Protein AF-A0A9P1EPE8-F1 (afdb_monomer)

Sequence (236 aa):
MNVGTLKINGRDARILIDTGAQRSFVSEAFASGFNGPLVPMTQTILVSTPLGDDIKRDSHYPSCEVEVEGQTLTCDFVPLSMIEFDAILGMDWLEKHHARVDCYTKVLELESGEGLTLRFEEDRGKSNSCIISAVRARNMMRKGCHAYLAYVVDKNKEEVDINDVRIVCKYPNVFPKDLPRLPPDREIEFVIEVEPDTKPISIPPCRMAPAELNELKTQLQELLDNGFIRPSHSPW

Solvent-accessible surface area (backbone atoms only — not comparable to full-atom values): 14788 Å² total; per-residue (Å²): 80,49,58,38,76,39,29,47,74,88,37,86,30,42,33,31,56,33,88,86,33,71,56,23,32,27,10,51,77,58,54,70,76,53,96,69,70,77,39,79,45,99,60,70,45,76,46,74,42,98,87,74,51,72,44,79,43,47,44,27,36,68,69,39,40,36,45,52,87,91,40,78,44,73,37,57,29,30,68,40,93,58,86,90,44,35,30,35,50,5,38,58,48,36,59,75,27,61,51,45,78,38,65,86,84,24,35,38,38,30,45,44,100,84,76,47,77,41,65,48,60,52,73,74,55,94,58,87,73,74,88,66,54,73,67,55,52,50,55,42,44,75,71,70,47,90,82,81,90,85,79,89,78,73,86,81,62,67,78,77,50,71,75,71,39,71,71,44,62,74,37,54,88,79,65,51,97,61,85,88,70,77,79,76,87,63,98,69,80,86,76,84,86,69,64,87,88,68,72,83,86,87,70,81,78,81,92,66,57,75,69,56,51,50,52,53,52,51,53,51,48,54,35,44,78,71,61,75,48,72,85,78,87,58,99,113

Secondary structure (DSSP, 8-state):
--EEEEEETTEEEEEEE-TT-SS-EEEHHHHTT--SPPEEEEEEEEEE-TTS-EEEEEEEEEEEEEEETTEEEEEEEEEE--SS-SEEE-HHHHHHTT-EEETTTTEEEEE-TTS-EEEEE----S-------HHHHHHHHHTT----------TT-----GGGSHHHHH-TTTS-SS---PPPPPSS-----PPTT-----PPPPP--HHHHHHHHHHHHHHHHTTS--------

Radius of gyration: 29.95 Å; Cα contacts (8 Å, |Δi|>4): 282; chains: 1; bounding box: 63×61×76 Å

Foldseek 3Di:
DQWAWWDKLNHIWIEGEDQPDAAKAFEPVLCVPDPADWAFDPDWDWDQDPVRDTDIFGTWGFFIWIAFPNDTDGGIHTYDHDDPTRMYDYPVRCVVFVWDADPVQQWIWGQDPVRDTTIDHHCPDPPPPPDDDPVVVVVVVVVVDDDDDDDDDDPPDPPCPPCNPVVCVVCVVVDDPDDPDPDPDDPDDDDDDDDPPDDDDDDPDDDDDPVVVVVVVVVVVVCVVRVVDDDDPDPD

InterPro domains:
  IPR001969 Aspartic peptidase, active site [PS00141] (15-26)
  IPR021109 Aspartic peptidase domain superfamily [G3DSA:2.40.70.10] (3-122)
  IPR021109 Aspartic peptidase domain superfamily [SSF50630] (4-102)
  IPR032567 RTL1-related [PTHR15503] (15-236)
  IPR043502 DNA/RNA polymerase superfamily [SSF56672] (167-236)

Nearest PDB structures (foldseek):
  4rgh-assembly1_A  TM=7.577E-01  e=7.027E-09  Homo sapiens
  3s8i-assembly1_A  TM=7.661E-01  e=8.820E-09  Homo sapiens
  3s8i-assembly1_B  TM=7.363E-01  e=1.046E-08  Homo sapiens
  7d66-assembly2_J  TM=7.757E-01  e=3.968E-07  Toxoplasma gondii GT1
  5yq8-assembly2_D  TM=7.012E-01  e=3.161E-07  Leishmania major

Mean predicted aligned error: 17.93 Å

pLDDT: mean 84.83, std 10.74, range [45.81, 97.19]

Organism: Cuscuta europaea (NCBI:txid41803)

Structure (mmCIF, N/CA/C/O backbone):
data_AF-A0A9P1EPE8-F1
#
_entry.id   AF-A0A9P1EPE8-F1
#
loop_
_atom_site.group_PDB
_atom_site.id
_atom_site.type_symbol
_atom_site.label_atom_id
_atom_site.label_alt_id
_atom_site.label_comp_id
_atom_site.label_asym_id
_atom_site.label_entity_id
_atom_site.label_seq_id
_atom_site.pdbx_PDB_ins_code
_atom_site.Cartn_x
_atom_site.Cartn_y
_atom_site.Cartn_z
_atom_site.occupancy
_atom_site.B_iso_or_equiv
_atom_site.auth_seq_id
_atom_site.auth_comp_id
_atom_site.auth_asym_id
_atom_site.auth_atom_id
_atom_site.pdbx_PDB_model_num
ATOM 1 N N . MET A 1 1 ? -4.114 -10.483 6.540 1.00 56.12 1 MET A N 1
ATOM 2 C CA . MET A 1 1 ? -4.774 -9.224 6.149 1.00 56.12 1 MET A CA 1
ATOM 3 C C . MET A 1 1 ? -3.669 -8.218 6.018 1.00 56.12 1 MET A C 1
ATOM 5 O O . MET A 1 1 ? -3.055 -7.920 7.029 1.00 56.12 1 MET A O 1
ATOM 9 N N . ASN A 1 2 ? -3.378 -7.760 4.808 1.00 67.19 2 ASN A N 1
ATOM 10 C CA . ASN A 1 2 ? -2.347 -6.739 4.640 1.00 67.19 2 ASN A CA 1
ATOM 11 C C . ASN A 1 2 ? -2.936 -5.477 4.021 1.00 67.19 2 ASN A C 1
ATOM 13 O O . ASN A 1 2 ? -2.308 -4.443 4.099 1.00 67.19 2 ASN A O 1
ATOM 17 N N . VAL A 1 3 ? -4.138 -5.531 3.441 1.00 77.50 3 VAL A N 1
ATOM 18 C CA . VAL A 1 3 ? -4.735 -4.404 2.725 1.00 77.50 3 VAL A CA 1
ATOM 19 C C . VAL A 1 3 ? -6.219 -4.318 3.058 1.00 77.50 3 VAL A C 1
ATOM 21 O O . VAL A 1 3 ? -6.875 -5.351 3.192 1.00 77.50 3 VAL A O 1
ATOM 24 N N . GLY A 1 4 ? -6.747 -3.104 3.170 1.00 83.56 4 GLY A N 1
ATOM 25 C CA . GLY A 1 4 ? -8.186 -2.849 3.189 1.00 83.56 4 GLY A CA 1
ATOM 26 C C . GLY A 1 4 ? -8.493 -1.356 3.076 1.00 83.56 4 GLY A C 1
ATOM 27 O O . GLY A 1 4 ? -7.616 -0.585 2.690 1.00 83.56 4 GLY A O 1
ATOM 28 N N . THR A 1 5 ? -9.727 -0.945 3.374 1.00 89.00 5 THR A N 1
ATOM 29 C CA . THR A 1 5 ? -10.147 0.464 3.273 1.00 89.00 5 THR A CA 1
ATOM 30 C C . THR A 1 5 ? -10.636 0.959 4.626 1.00 89.00 5 THR A C 1
ATOM 32 O O . THR A 1 5 ? -11.511 0.334 5.217 1.00 89.00 5 THR A O 1
ATOM 35 N N . LEU A 1 6 ? -10.092 2.080 5.096 1.00 91.06 6 LEU A N 1
ATOM 36 C CA . LEU A 1 6 ? -10.569 2.811 6.274 1.00 91.06 6 LEU A CA 1
ATOM 37 C C . LEU A 1 6 ? -10.756 4.279 5.919 1.00 91.06 6 LEU A C 1
ATOM 39 O O . LEU A 1 6 ? -10.203 4.753 4.928 1.00 91.06 6 LEU A O 1
ATOM 43 N N . LYS A 1 7 ? -11.481 5.021 6.755 1.00 93.50 7 LYS A N 1
ATOM 44 C CA . LYS A 1 7 ? -11.509 6.477 6.630 1.00 93.50 7 LYS A CA 1
ATOM 45 C C . LYS A 1 7 ? -10.383 7.101 7.432 1.00 93.50 7 LYS A C 1
ATOM 47 O O . LYS A 1 7 ? -10.224 6.805 8.613 1.00 93.50 7 LYS A O 1
ATOM 52 N N . ILE A 1 8 ? -9.641 7.994 6.786 1.00 95.50 8 ILE A N 1
ATOM 53 C CA . ILE A 1 8 ? -8.632 8.844 7.413 1.00 95.50 8 ILE A CA 1
ATOM 54 C C . ILE A 1 8 ? -9.048 10.301 7.214 1.00 95.50 8 ILE A C 1
ATOM 56 O O . ILE A 1 8 ? -9.222 10.744 6.077 1.00 95.50 8 ILE A O 1
ATOM 60 N N . ASN A 1 9 ? -9.238 11.044 8.307 1.00 94.31 9 ASN A N 1
ATOM 61 C CA . ASN A 1 9 ? -9.766 12.415 8.305 1.00 94.31 9 ASN A CA 1
ATOM 62 C C . ASN A 1 9 ? -11.056 12.542 7.460 1.00 94.31 9 ASN A C 1
ATOM 64 O O . ASN A 1 9 ? -11.214 13.468 6.662 1.00 94.31 9 ASN A O 1
ATOM 68 N N . GLY A 1 10 ? -11.951 11.554 7.581 1.00 91.69 10 GLY A N 1
ATOM 69 C CA . GLY A 1 10 ? -13.231 11.495 6.866 1.00 91.69 10 GLY A CA 1
ATOM 70 C C . GLY A 1 10 ? -13.163 11.076 5.390 1.00 91.69 10 GLY A C 1
ATOM 71 O O . GLY A 1 10 ? -14.198 11.074 4.723 1.00 91.69 10 GLY A O 1
ATOM 72 N N . ARG A 1 11 ? -11.986 10.715 4.863 1.00 93.75 11 ARG A N 1
ATOM 73 C CA . ARG A 1 11 ? -11.790 10.298 3.463 1.00 93.75 11 ARG A CA 1
ATOM 74 C C . ARG A 1 11 ? -11.433 8.822 3.378 1.00 93.75 11 ARG A C 1
ATOM 76 O O . ARG A 1 11 ? -10.574 8.369 4.128 1.00 93.75 11 ARG A O 1
ATOM 83 N N . ASP A 1 12 ? -12.043 8.098 2.444 1.00 93.25 12 ASP A N 1
ATOM 84 C CA . ASP A 1 12 ? -11.710 6.692 2.201 1.00 93.25 12 ASP A CA 1
ATOM 85 C C . ASP A 1 12 ? -10.251 6.564 1.740 1.00 93.25 12 ASP A C 1
ATOM 87 O O . ASP A 1 12 ? -9.821 7.248 0.810 1.00 93.25 12 ASP A O 1
ATOM 91 N N . ALA A 1 13 ? -9.503 5.689 2.405 1.00 93.75 13 ALA A N 1
ATOM 92 C CA . ALA A 1 13 ? -8.082 5.460 2.207 1.00 93.75 13 ALA A CA 1
ATOM 93 C C . ALA A 1 13 ? -7.817 3.961 2.071 1.00 93.75 13 ALA A C 1
ATOM 95 O O . ALA A 1 13 ? -8.226 3.166 2.923 1.00 93.75 13 ALA A O 1
ATOM 96 N N . ARG A 1 14 ? -7.078 3.568 1.032 1.00 93.38 14 ARG A N 1
ATOM 97 C CA . ARG A 1 14 ? -6.520 2.218 0.930 1.00 93.38 14 ARG A CA 1
ATOM 98 C C . ARG A 1 14 ? -5.349 2.101 1.890 1.00 93.38 14 ARG A C 1
ATOM 100 O O . ARG A 1 14 ? -4.327 2.766 1.718 1.00 93.38 14 ARG A O 1
ATOM 107 N N . ILE A 1 15 ? -5.498 1.249 2.889 1.00 93.00 15 ILE A N 1
ATOM 108 C CA . ILE A 1 15 ? -4.529 1.083 3.962 1.00 93.00 15 ILE A CA 1
ATOM 109 C C . ILE A 1 15 ? -3.749 -0.217 3.820 1.00 93.00 15 ILE A C 1
ATOM 111 O O . ILE A 1 15 ? -4.311 -1.248 3.449 1.00 93.00 15 ILE A O 1
ATOM 115 N N . LEU A 1 16 ? -2.467 -0.161 4.167 1.00 92.94 16 LEU A N 1
ATOM 116 C CA . LEU A 1 16 ? -1.613 -1.319 4.398 1.00 92.94 16 LEU A CA 1
ATOM 117 C C . LEU A 1 16 ? -1.392 -1.487 5.908 1.00 92.94 16 LEU A C 1
ATOM 119 O O . LEU A 1 16 ? -0.989 -0.537 6.575 1.00 92.94 16 LEU A O 1
ATOM 123 N N . ILE A 1 17 ? -1.637 -2.683 6.443 1.00 92.62 17 ILE A N 1
ATOM 124 C CA . ILE A 1 17 ? -1.216 -3.042 7.807 1.00 92.62 17 ILE A CA 1
ATOM 125 C C . ILE A 1 17 ? 0.174 -3.661 7.705 1.00 92.62 17 ILE A C 1
ATOM 127 O O . ILE A 1 17 ? 0.317 -4.728 7.104 1.00 92.62 17 ILE A O 1
ATOM 131 N N . ASP A 1 18 ? 1.185 -2.999 8.268 1.00 92.06 18 ASP A N 1
ATOM 132 C CA . ASP A 1 18 ? 2.581 -3.407 8.112 1.00 92.06 18 ASP A CA 1
ATOM 133 C C . ASP A 1 18 ? 3.306 -3.496 9.458 1.00 92.06 18 ASP A C 1
ATOM 135 O O . ASP A 1 18 ? 3.794 -2.508 10.0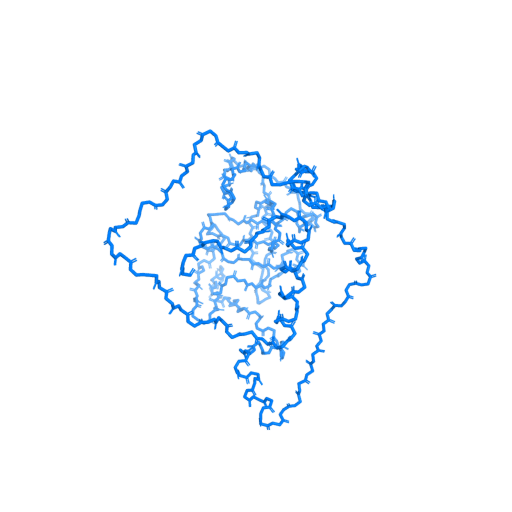03 1.00 92.06 18 ASP A O 1
ATOM 139 N N . THR A 1 19 ? 3.437 -4.718 9.979 1.00 91.94 19 THR A N 1
ATOM 140 C CA . THR A 1 19 ? 4.223 -4.988 11.193 1.00 91.94 19 THR A CA 1
ATOM 141 C C . THR A 1 19 ? 5.735 -4.839 10.975 1.00 91.94 19 THR A C 1
ATOM 143 O O . THR A 1 19 ? 6.498 -4.879 11.935 1.00 91.94 19 THR A O 1
ATOM 146 N N . GLY A 1 20 ? 6.192 -4.716 9.723 1.00 91.44 20 GLY A N 1
ATOM 147 C CA . GLY A 1 20 ? 7.578 -4.408 9.369 1.00 91.44 20 GLY A CA 1
ATOM 148 C C . GLY A 1 20 ? 7.893 -2.910 9.386 1.00 91.44 20 GLY A C 1
ATOM 149 O O . GLY A 1 20 ? 9.066 -2.536 9.435 1.00 91.44 20 GLY A O 1
ATOM 150 N N . ALA A 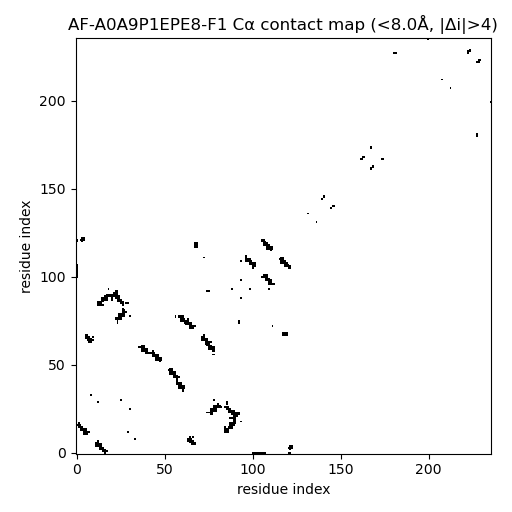1 21 ? 6.875 -2.046 9.393 1.00 91.44 21 ALA A N 1
ATOM 151 C CA . ALA A 1 21 ? 7.042 -0.602 9.465 1.00 91.44 21 ALA A CA 1
ATOM 152 C C . ALA A 1 21 ? 7.059 -0.134 10.927 1.00 91.44 21 ALA A C 1
ATOM 154 O O . ALA A 1 21 ? 6.101 -0.332 11.666 1.00 91.44 21 ALA A O 1
ATOM 155 N N . GLN A 1 22 ? 8.127 0.541 11.360 1.00 92.88 22 GLN A N 1
ATOM 156 C CA . GLN A 1 22 ? 8.200 1.098 12.723 1.00 92.88 22 GLN A CA 1
ATOM 157 C C . GLN A 1 22 ? 7.294 2.317 12.931 1.00 92.88 22 GLN A C 1
ATOM 159 O O . GLN A 1 22 ? 6.924 2.636 14.058 1.00 92.88 22 GLN A O 1
ATOM 164 N N . ARG A 1 23 ? 6.980 3.028 11.848 1.00 95.06 23 ARG A N 1
ATOM 165 C CA . ARG A 1 23 ? 6.183 4.254 11.849 1.00 95.06 23 ARG A CA 1
ATOM 166 C C . ARG A 1 23 ? 5.020 4.106 10.888 1.00 95.06 23 ARG A C 1
ATOM 168 O O . ARG A 1 23 ? 5.104 3.338 9.931 1.00 95.06 23 ARG A O 1
ATOM 175 N N . SER A 1 24 ? 3.975 4.878 11.125 1.00 96.81 24 SER A N 1
ATOM 176 C CA . SER A 1 24 ? 2.845 4.976 10.213 1.00 96.81 24 SER A CA 1
ATOM 177 C C . SER A 1 24 ? 3.112 6.042 9.149 1.00 96.81 24 SER A C 1
ATOM 179 O O . SER A 1 24 ? 3.635 7.125 9.434 1.00 96.81 24 SER A O 1
ATOM 181 N N . PHE A 1 25 ? 2.757 5.736 7.902 1.00 96.25 25 PHE A N 1
ATOM 182 C CA . PHE A 1 25 ? 3.033 6.579 6.738 1.00 96.25 25 PHE A CA 1
ATOM 183 C C . PHE A 1 25 ? 1.758 6.942 5.986 1.00 96.25 25 PHE A C 1
ATOM 185 O O . PHE A 1 25 ? 0.791 6.188 5.986 1.00 96.25 25 PHE A O 1
ATOM 192 N N . VAL A 1 26 ? 1.762 8.086 5.311 1.00 96.94 26 VAL A N 1
ATOM 193 C CA . VAL A 1 26 ? 0.679 8.513 4.417 1.00 96.94 26 VAL A CA 1
ATOM 194 C C . VAL A 1 26 ? 1.257 8.929 3.076 1.00 96.94 26 VAL A C 1
ATOM 196 O O . VAL A 1 26 ? 2.334 9.527 3.022 1.00 96.94 26 VAL A O 1
ATOM 199 N N . SER A 1 27 ? 0.545 8.642 1.989 1.00 95.81 27 SER A N 1
ATOM 200 C CA . SER A 1 27 ? 0.968 9.099 0.674 1.00 95.81 27 SER A CA 1
ATOM 201 C C . SER A 1 27 ? 0.878 10.620 0.590 1.00 95.81 27 SER A C 1
ATOM 203 O O . SER A 1 27 ? -0.113 11.226 1.001 1.00 95.81 27 SER A O 1
ATOM 205 N N . GLU A 1 28 ? 1.905 11.263 0.035 1.00 94.81 28 GLU A N 1
ATOM 206 C CA . GLU A 1 28 ? 1.897 12.720 -0.176 1.00 94.81 28 GLU A CA 1
ATOM 207 C C . GLU A 1 28 ? 0.698 13.166 -1.030 1.00 94.81 28 GLU A C 1
ATOM 209 O O . GLU A 1 28 ? 0.096 14.211 -0.780 1.00 94.81 28 GLU A O 1
ATOM 214 N N . ALA A 1 29 ? 0.301 12.336 -2.001 1.00 94.69 29 ALA A N 1
ATOM 215 C CA . ALA A 1 29 ? -0.858 12.586 -2.848 1.00 94.69 29 ALA A CA 1
ATOM 216 C C . ALA A 1 29 ? -2.169 12.568 -2.046 1.00 94.69 29 ALA A C 1
ATOM 218 O O . ALA A 1 29 ? -3.006 13.455 -2.219 1.00 94.69 29 AL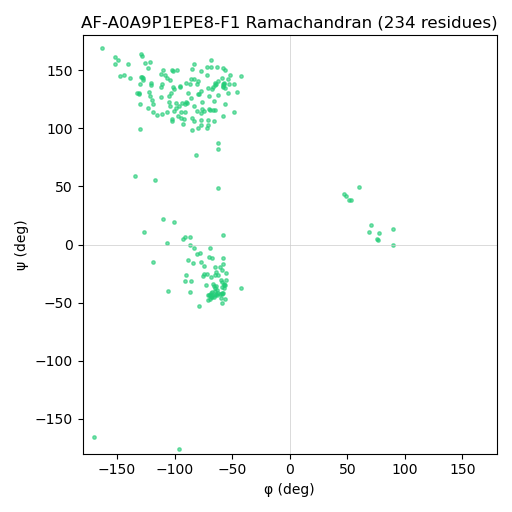A A O 1
ATOM 219 N N . PHE A 1 30 ? -2.345 11.608 -1.135 1.00 95.56 30 PHE A N 1
ATOM 220 C CA . PHE A 1 30 ? -3.537 11.512 -0.294 1.00 95.56 30 PHE A CA 1
ATOM 221 C C . PHE A 1 30 ? -3.573 12.623 0.764 1.00 95.56 30 PHE A C 1
ATOM 223 O O . PHE A 1 30 ? -4.605 13.284 0.937 1.00 95.56 30 PHE A O 1
ATOM 230 N N . ALA A 1 31 ? -2.427 12.888 1.398 1.00 94.81 31 ALA A N 1
ATOM 231 C CA . ALA A 1 31 ? -2.253 13.909 2.427 1.00 94.81 31 ALA A CA 1
ATOM 232 C C . ALA A 1 31 ? -2.448 15.343 1.914 1.00 94.81 31 ALA A C 1
ATOM 234 O O . ALA A 1 31 ? -2.742 16.239 2.701 1.00 94.81 31 ALA A O 1
ATOM 235 N N . SER A 1 32 ? -2.361 15.572 0.598 1.00 91.88 32 SER A N 1
ATOM 236 C CA . SER A 1 32 ? -2.620 16.887 -0.007 1.00 91.88 32 SER A CA 1
ATOM 237 C C . SER A 1 32 ? -4.028 17.433 0.276 1.00 91.88 32 SER A C 1
ATOM 239 O O . SER A 1 32 ? -4.237 18.642 0.237 1.00 91.88 32 SER A O 1
ATOM 241 N N . GLY A 1 33 ? -4.985 16.558 0.602 1.00 89.56 33 GLY A N 1
ATOM 242 C CA . GLY A 1 33 ? -6.326 16.945 1.046 1.00 89.56 33 GLY A CA 1
ATOM 243 C C . GLY A 1 33 ? -6.541 16.870 2.560 1.00 89.56 33 GLY A C 1
ATOM 244 O O . GLY A 1 33 ? -7.688 16.754 2.986 1.00 89.56 33 GLY A O 1
ATOM 245 N N . PHE A 1 34 ? -5.483 16.852 3.377 1.00 92.12 34 PHE A N 1
ATOM 246 C CA . PHE A 1 34 ? -5.606 17.007 4.829 1.00 92.12 34 PHE A CA 1
ATOM 247 C C . PHE A 1 34 ? -5.763 18.488 5.183 1.00 92.12 34 PHE A C 1
ATOM 249 O O . PHE A 1 34 ? -5.052 19.341 4.662 1.00 92.12 34 PHE A O 1
ATOM 256 N N . ASN A 1 35 ? -6.662 18.788 6.123 1.00 82.50 35 ASN A N 1
ATOM 257 C CA . ASN A 1 35 ? -6.870 20.152 6.626 1.00 82.50 35 ASN A CA 1
ATOM 258 C C . ASN A 1 35 ? -5.920 20.525 7.787 1.00 82.50 35 ASN A C 1
ATOM 260 O O . ASN A 1 35 ? -6.005 21.633 8.313 1.00 82.50 35 ASN A O 1
ATOM 264 N N . GLY A 1 36 ? -5.044 19.608 8.215 1.00 80.75 36 GLY A N 1
ATOM 265 C CA . GLY A 1 36 ? -4.117 19.793 9.337 1.00 80.75 36 GLY A CA 1
ATOM 266 C C . GLY A 1 36 ? -2.704 20.199 8.895 1.00 80.75 36 GLY A C 1
ATOM 267 O O . GLY A 1 36 ? -2.271 19.820 7.804 1.00 80.75 36 GLY A O 1
ATOM 268 N N . PRO A 1 37 ? -1.958 20.955 9.724 1.00 89.69 37 PRO A N 1
ATOM 269 C CA . PRO A 1 37 ? -0.596 21.349 9.396 1.00 89.69 37 PRO A CA 1
ATOM 270 C C . PRO A 1 37 ? 0.362 20.158 9.482 1.00 89.69 37 PRO A C 1
ATOM 272 O O . PRO A 1 37 ? 0.245 19.299 10.356 1.00 89.69 37 PRO A O 1
ATOM 275 N N . LEU A 1 38 ? 1.359 20.159 8.602 1.00 94.94 38 LEU A N 1
ATOM 276 C CA . LEU A 1 38 ? 2.530 19.305 8.733 1.00 94.94 38 LEU A CA 1
ATOM 277 C C . LEU A 1 38 ? 3.447 19.903 9.814 1.00 94.94 38 LEU A C 1
ATOM 279 O O . LEU A 1 38 ? 3.845 21.065 9.718 1.00 94.94 38 LEU A O 1
ATOM 283 N N . VAL A 1 39 ? 3.756 19.132 10.856 1.00 96.56 39 VAL A N 1
ATOM 284 C CA . VAL A 1 39 ? 4.482 19.600 12.047 1.00 96.56 39 VAL A CA 1
ATOM 285 C C . VAL A 1 39 ? 5.880 18.973 12.107 1.00 96.56 39 VAL A C 1
ATOM 287 O O . VAL A 1 39 ? 6.012 17.770 11.853 1.00 96.56 39 VAL A O 1
ATOM 290 N N . PRO A 1 40 ? 6.931 19.738 12.472 1.00 96.00 40 PRO A N 1
ATOM 291 C CA . PRO A 1 40 ? 8.266 19.188 12.686 1.00 96.00 40 PRO A CA 1
ATOM 292 C C . PRO A 1 40 ? 8.279 18.074 13.740 1.00 96.00 40 PRO A C 1
ATOM 294 O O . PRO A 1 40 ? 7.648 18.175 14.792 1.00 96.00 40 PRO A O 1
ATOM 297 N N . MET A 1 41 ? 9.024 17.012 13.467 1.00 93.38 41 MET A N 1
ATOM 298 C CA . MET A 1 41 ? 9.297 15.927 14.404 1.00 93.38 41 MET A CA 1
ATOM 299 C C . MET A 1 41 ? 10.480 16.289 15.303 1.00 93.38 41 MET A C 1
ATOM 301 O O . MET A 1 41 ? 11.409 16.979 14.890 1.00 93.38 41 MET A O 1
ATOM 305 N N . THR A 1 42 ? 10.498 15.761 16.528 1.00 89.19 42 THR A N 1
ATOM 306 C CA . THR A 1 42 ? 11.642 15.922 17.444 1.00 89.19 42 THR A CA 1
ATOM 307 C C . THR A 1 42 ? 12.906 15.231 16.923 1.00 89.19 42 THR A C 1
ATOM 309 O O . THR A 1 42 ? 14.017 15.624 17.270 1.00 89.19 42 THR A O 1
ATOM 312 N N . GLN A 1 43 ? 12.743 14.195 16.098 1.00 86.94 43 GLN A N 1
ATOM 313 C CA . GLN A 1 43 ? 13.832 13.434 15.497 1.00 86.94 43 GLN A CA 1
ATOM 314 C C . GLN A 1 43 ? 13.568 13.246 14.003 1.00 86.94 43 GLN A C 1
ATOM 316 O O . GLN A 1 43 ? 12.484 12.811 13.612 1.00 86.94 43 GLN A O 1
ATOM 321 N N . THR A 1 44 ? 14.570 13.550 13.177 1.00 90.38 44 THR A N 1
ATOM 322 C CA . THR A 1 44 ? 14.573 13.171 11.762 1.00 90.38 44 THR A CA 1
ATOM 323 C C . THR A 1 44 ? 14.751 11.664 11.655 1.00 90.38 44 THR A C 1
ATOM 325 O O . THR A 1 44 ? 15.700 11.109 12.210 1.00 90.38 44 THR A O 1
ATOM 328 N N . ILE A 1 45 ? 13.868 11.012 10.911 1.00 90.69 45 ILE A N 1
ATOM 329 C CA . ILE A 1 45 ? 13.954 9.587 10.614 1.00 90.69 45 ILE A CA 1
ATOM 330 C C . ILE A 1 45 ? 14.496 9.372 9.201 1.00 90.69 45 ILE A C 1
ATOM 332 O O . ILE A 1 45 ? 14.291 10.193 8.302 1.00 90.69 45 ILE A O 1
ATOM 336 N N . LEU A 1 46 ? 15.198 8.258 9.014 1.00 90.06 46 LEU A N 1
ATOM 337 C CA . LEU A 1 46 ? 15.628 7.773 7.710 1.00 90.06 46 LEU A CA 1
ATOM 338 C C . LEU A 1 46 ? 14.722 6.607 7.325 1.00 90.06 46 LEU A C 1
ATOM 340 O O . LEU A 1 46 ? 14.642 5.619 8.049 1.00 90.06 46 LEU A O 1
ATOM 344 N N . VAL A 1 47 ? 14.004 6.753 6.220 1.00 88.75 47 VAL A N 1
ATOM 345 C CA . VAL A 1 47 ? 13.067 5.751 5.724 1.00 88.75 47 VAL A CA 1
ATOM 346 C C . VAL A 1 47 ? 13.734 5.015 4.574 1.00 88.75 47 VAL A C 1
ATOM 348 O O . VAL A 1 47 ? 13.862 5.571 3.483 1.00 88.75 47 VAL A O 1
ATOM 351 N N . SER A 1 48 ? 14.153 3.777 4.818 1.00 84.56 48 SER A N 1
ATOM 352 C CA . SER A 1 48 ? 14.672 2.900 3.771 1.00 84.56 48 SER A CA 1
ATOM 353 C C . SER A 1 48 ? 13.515 2.364 2.940 1.00 84.56 48 SER A C 1
ATOM 355 O O . SER A 1 48 ? 12.637 1.660 3.440 1.00 84.56 48 SER A O 1
ATOM 357 N N . THR A 1 49 ? 13.492 2.719 1.663 1.00 72.50 49 THR A N 1
ATOM 358 C CA . THR A 1 49 ? 12.476 2.225 0.733 1.00 72.50 49 THR A CA 1
ATOM 359 C C . THR A 1 49 ? 12.865 0.846 0.188 1.00 72.50 49 THR A C 1
ATOM 361 O O . THR A 1 49 ? 14.054 0.536 0.091 1.00 72.50 49 THR A O 1
ATOM 364 N N . PRO A 1 50 ? 11.900 0.014 -0.254 1.00 67.81 50 PRO A N 1
ATOM 365 C CA . PRO A 1 50 ? 12.199 -1.273 -0.894 1.00 67.81 50 PRO A CA 1
ATOM 366 C C . PRO A 1 50 ? 13.073 -1.168 -2.156 1.00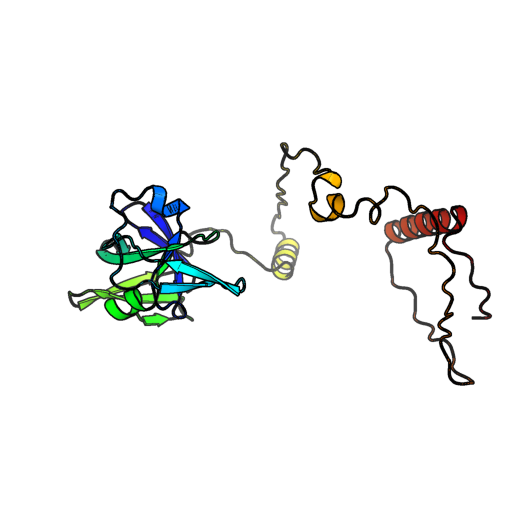 67.81 50 PRO A C 1
ATOM 368 O O . PRO A 1 50 ? 13.629 -2.166 -2.604 1.00 67.81 50 PRO A O 1
ATOM 371 N N . LEU A 1 51 ? 13.188 0.033 -2.735 1.00 66.44 51 LEU A N 1
ATOM 372 C CA . LEU A 1 51 ? 14.021 0.336 -3.900 1.00 66.44 51 LEU A CA 1
ATOM 373 C C . LEU A 1 51 ? 15.496 0.598 -3.539 1.00 66.44 51 LEU A C 1
ATOM 375 O O . LEU A 1 51 ? 16.312 0.769 -4.440 1.00 66.44 51 LEU A O 1
ATOM 379 N N . GLY A 1 52 ? 15.847 0.585 -2.248 1.00 68.56 52 GLY A N 1
ATOM 380 C CA . GLY A 1 52 ? 17.218 0.752 -1.755 1.00 68.56 52 GLY A CA 1
ATOM 381 C C . GLY A 1 52 ? 17.628 2.199 -1.479 1.00 68.56 52 GLY A C 1
ATOM 382 O O . GLY A 1 52 ? 18.745 2.424 -1.021 1.00 68.56 52 GLY A O 1
ATOM 383 N N . ASP A 1 53 ? 16.737 3.163 -1.717 1.00 78.56 53 ASP A N 1
ATOM 384 C CA . ASP A 1 53 ? 16.974 4.570 -1.402 1.00 78.56 53 ASP A CA 1
ATOM 385 C C . ASP A 1 53 ? 16.507 4.905 0.018 1.00 78.56 53 ASP A C 1
ATOM 387 O O . ASP A 1 53 ? 15.420 4.498 0.446 1.00 78.56 53 ASP A O 1
ATOM 391 N N . ASP A 1 54 ? 17.311 5.711 0.707 1.00 85.44 54 ASP A N 1
ATOM 392 C CA . ASP A 1 54 ? 17.034 6.228 2.042 1.00 85.44 54 ASP A CA 1
ATOM 393 C C . ASP A 1 54 ? 16.482 7.658 1.968 1.00 85.44 54 ASP A C 1
ATOM 395 O O . ASP A 1 54 ? 17.159 8.599 1.542 1.00 85.44 54 ASP A O 1
ATOM 399 N N . ILE A 1 55 ? 15.246 7.843 2.427 1.00 89.19 55 ILE A N 1
ATOM 400 C CA . ILE A 1 55 ? 14.554 9.133 2.401 1.00 89.19 55 ILE A CA 1
ATOM 401 C C . ILE A 1 55 ? 14.534 9.728 3.806 1.00 89.19 55 ILE A C 1
ATOM 403 O O . ILE A 1 55 ? 13.998 9.137 4.741 1.00 89.19 55 ILE A O 1
ATOM 407 N N . LYS A 1 56 ? 15.079 10.936 3.968 1.00 91.88 56 LYS A N 1
ATOM 408 C CA . LYS A 1 56 ? 14.992 11.675 5.235 1.00 91.88 56 LYS A CA 1
ATOM 409 C C . LYS A 1 56 ? 13.607 12.294 5.405 1.00 91.88 56 LYS A C 1
ATOM 411 O O . LYS A 1 56 ? 13.116 12.960 4.495 1.00 91.88 56 LYS A O 1
ATOM 416 N N . ARG A 1 57 ? 13.007 12.117 6.583 1.00 93.94 57 ARG A N 1
ATOM 417 C CA . ARG A 1 57 ? 11.743 12.749 6.983 1.00 93.94 57 ARG A CA 1
ATOM 418 C C . ARG A 1 57 ? 11.886 13.373 8.363 1.00 93.94 57 ARG A C 1
ATOM 420 O O . ARG A 1 57 ? 12.356 12.733 9.294 1.00 93.94 57 ARG A O 1
ATOM 427 N N . ASP A 1 58 ? 11.493 14.630 8.488 1.00 94.56 58 ASP A N 1
ATOM 428 C CA . ASP A 1 58 ? 11.644 15.452 9.693 1.00 94.56 58 ASP A CA 1
ATOM 429 C C . ASP A 1 58 ? 10.321 16.071 10.155 1.00 94.56 58 ASP A C 1
ATOM 431 O O . ASP A 1 58 ? 10.304 16.947 11.016 1.00 94.56 58 ASP A O 1
ATOM 435 N N . SER A 1 59 ? 9.207 15.633 9.579 1.00 96.19 59 SER A N 1
ATOM 436 C CA . SER A 1 59 ? 7.892 16.214 9.795 1.00 96.19 59 SER A CA 1
ATOM 437 C C . SER A 1 59 ? 6.791 15.170 9.607 1.00 96.19 59 SER A C 1
ATOM 439 O O . SER A 1 59 ? 6.990 14.146 8.953 1.00 96.19 59 SER A O 1
ATOM 441 N N . HIS A 1 60 ? 5.641 15.400 10.237 1.00 97.06 60 HIS A N 1
ATOM 442 C CA . HIS A 1 60 ? 4.512 14.469 10.265 1.00 97.06 60 HIS A CA 1
ATOM 443 C C . HIS A 1 60 ? 3.183 15.213 10.423 1.00 97.06 60 HIS A C 1
ATOM 445 O O . HIS A 1 60 ? 3.155 16.367 10.852 1.00 97.06 60 HIS A O 1
ATOM 451 N N . TYR A 1 61 ? 2.084 14.546 10.088 1.00 97.19 61 TYR A N 1
ATOM 452 C CA . TYR A 1 61 ? 0.727 14.981 10.396 1.00 97.19 61 TYR A CA 1
ATOM 453 C C . TYR A 1 61 ? 0.301 14.372 11.736 1.00 97.19 61 TYR A C 1
ATOM 455 O O . TYR A 1 61 ? 0.083 13.157 11.795 1.00 97.19 61 TYR A O 1
ATOM 463 N N . PRO A 1 62 ? 0.208 15.167 12.814 1.00 95.50 62 PRO A N 1
ATOM 464 C CA . PRO A 1 62 ? -0.158 14.648 14.122 1.00 95.50 62 PRO A CA 1
ATOM 465 C C . PRO A 1 62 ? -1.660 14.378 14.218 1.00 95.50 62 PRO A C 1
ATOM 467 O O . PRO A 1 62 ? -2.467 15.112 13.648 1.00 95.50 62 PRO A O 1
ATOM 470 N N . SER A 1 63 ? -2.030 13.381 15.021 1.00 94.31 63 SER A N 1
ATOM 471 C CA . SER A 1 63 ? -3.406 13.139 15.476 1.00 94.31 63 SER A CA 1
ATOM 472 C C . SER A 1 63 ? -4.443 13.043 14.349 1.00 94.31 63 SER A C 1
ATOM 474 O O . SER A 1 63 ? -5.570 13.505 14.503 1.00 94.31 63 SER A O 1
ATOM 476 N N . CYS A 1 64 ? -4.078 12.427 13.223 1.00 95.75 64 CYS A N 1
ATOM 477 C CA . CYS A 1 64 ? -5.030 12.118 12.162 1.00 95.75 64 CYS A CA 1
ATOM 478 C C . CYS A 1 64 ? -6.068 11.109 12.663 1.00 95.75 64 CYS A C 1
ATOM 480 O O . CYS A 1 64 ? -5.731 10.142 13.352 1.00 95.75 64 CYS A O 1
ATOM 482 N N . GLU A 1 65 ? -7.321 11.333 12.289 1.00 95.44 65 GLU A N 1
ATOM 483 C CA . GLU A 1 65 ? -8.462 10.517 12.690 1.00 95.44 65 GLU A CA 1
ATOM 484 C C . GLU A 1 65 ? -8.579 9.295 11.781 1.00 95.44 65 GLU A C 1
ATOM 486 O O . GLU A 1 65 ? -8.766 9.443 10.576 1.00 95.44 65 GLU A O 1
ATOM 491 N N . VAL A 1 66 ? -8.475 8.097 12.349 1.00 94.62 66 VAL A N 1
ATOM 492 C CA . VAL A 1 66 ? -8.656 6.808 11.672 1.00 94.62 66 VAL A CA 1
ATOM 493 C C . VAL A 1 66 ? -9.937 6.174 12.202 1.00 94.62 66 VAL A C 1
ATOM 495 O O . VAL A 1 66 ? -10.009 5.805 13.373 1.00 94.62 66 VAL A O 1
ATOM 498 N N . GLU A 1 67 ? -10.954 6.062 11.354 1.00 92.81 67 GLU A N 1
ATOM 499 C CA . GLU A 1 67 ? -12.261 5.520 11.738 1.00 92.81 67 GLU A CA 1
ATOM 500 C C . GLU A 1 67 ? -12.290 3.999 11.546 1.00 92.81 67 GLU A C 1
ATOM 502 O O . GLU A 1 67 ? -12.093 3.517 10.431 1.00 92.81 67 GLU A O 1
ATOM 507 N N . VAL A 1 68 ? -12.562 3.247 12.615 1.00 89.50 68 VAL A N 1
ATOM 508 C CA . VAL A 1 68 ? -12.718 1.784 12.623 1.00 89.50 68 VAL A CA 1
ATOM 509 C C . VAL A 1 68 ? -14.019 1.440 13.344 1.00 89.50 68 VAL A C 1
ATOM 511 O O . VAL A 1 68 ? -14.177 1.790 14.509 1.00 89.50 68 VAL A O 1
ATOM 514 N N . GLU A 1 69 ? -14.956 0.758 12.674 1.00 84.75 69 GLU A N 1
ATOM 515 C CA . GLU A 1 69 ? -16.258 0.362 13.257 1.00 84.75 69 GLU A CA 1
ATOM 516 C C . GLU A 1 69 ? -17.021 1.537 13.918 1.00 84.75 69 GLU A C 1
ATOM 518 O O . GLU A 1 69 ? -17.640 1.397 14.973 1.00 84.75 69 GLU A O 1
ATOM 523 N N . GLY A 1 70 ? -16.952 2.730 13.313 1.00 83.75 70 GLY A N 1
ATOM 524 C CA . GLY A 1 70 ? -17.596 3.951 13.817 1.00 83.75 70 GLY A CA 1
ATOM 525 C C . GLY A 1 70 ? -16.899 4.604 15.016 1.00 83.75 70 GLY A C 1
ATOM 526 O O . GLY A 1 70 ? -17.412 5.582 15.556 1.00 83.75 70 GLY A O 1
ATOM 527 N N . GLN A 1 71 ? -15.742 4.083 15.430 1.00 88.06 71 GLN A N 1
ATOM 528 C CA . GLN A 1 71 ? -14.894 4.664 16.466 1.00 88.06 71 GLN A CA 1
ATOM 529 C C . GLN A 1 71 ? -13.678 5.343 15.847 1.00 88.06 71 GLN A C 1
ATOM 531 O O . GLN A 1 71 ? -13.078 4.831 14.904 1.00 88.06 71 GLN A O 1
ATOM 536 N N . THR A 1 72 ? -13.284 6.480 16.413 1.00 92.12 72 THR A N 1
ATOM 537 C CA . THR A 1 72 ? -12.154 7.266 15.911 1.00 92.12 72 THR A CA 1
ATOM 538 C C . THR A 1 72 ? -10.910 7.021 16.753 1.00 92.12 72 THR A C 1
ATOM 540 O O . THR A 1 72 ? -10.851 7.388 17.926 1.00 92.12 72 THR A O 1
ATOM 543 N N . LEU A 1 73 ? -9.887 6.435 16.136 1.00 93.31 73 LEU A N 1
ATOM 544 C CA . LEU A 1 73 ? -8.555 6.262 16.709 1.00 93.31 73 LEU A CA 1
ATOM 545 C C . LEU A 1 73 ? -7.593 7.304 16.133 1.00 93.31 73 LEU A C 1
ATOM 547 O O . LEU A 1 73 ? -7.733 7.729 14.992 1.00 93.31 73 LEU A O 1
ATOM 551 N N . THR A 1 74 ? -6.578 7.705 16.899 1.00 94.94 74 THR A N 1
ATOM 552 C CA . THR A 1 74 ? -5.602 8.712 16.446 1.00 94.94 74 THR A CA 1
ATOM 553 C C . THR A 1 74 ? -4.294 8.087 15.975 1.00 94.94 74 THR A C 1
ATOM 555 O O . THR A 1 74 ? -3.718 7.240 16.673 1.00 94.94 74 THR A O 1
ATOM 558 N N . CYS A 1 75 ? -3.805 8.553 14.824 1.00 95.69 75 CYS A N 1
ATOM 559 C CA . CYS A 1 75 ? -2.533 8.165 14.221 1.00 95.69 75 CYS A CA 1
ATOM 560 C C . CYS A 1 75 ? -1.698 9.381 13.817 1.00 95.69 75 CYS A C 1
ATOM 562 O O . CYS A 1 75 ? -2.211 10.332 13.232 1.00 95.69 75 CYS A O 1
ATOM 564 N N . ASP A 1 76 ? -0.397 9.313 14.075 1.00 96.19 76 ASP A N 1
ATOM 565 C CA . ASP A 1 76 ? 0.570 10.274 13.559 1.00 96.19 76 ASP A CA 1
ATOM 566 C C . ASP A 1 76 ? 1.142 9.716 12.255 1.00 96.19 76 ASP A C 1
ATOM 568 O O . ASP A 1 76 ? 1.694 8.618 12.250 1.00 96.19 76 ASP A O 1
ATOM 572 N N . PHE A 1 77 ? 1.013 10.446 11.147 1.00 97.06 77 PHE A N 1
ATOM 573 C CA . PHE A 1 77 ? 1.461 9.963 9.839 1.00 97.06 77 PHE A CA 1
ATOM 574 C C . PHE A 1 77 ? 2.659 10.740 9.314 1.00 97.06 77 PHE A C 1
ATOM 576 O O . PHE A 1 77 ? 2.612 11.962 9.167 1.00 97.06 77 PHE A O 1
ATOM 583 N N . VAL A 1 78 ? 3.718 10.025 8.946 1.00 96.75 78 VAL A N 1
ATOM 584 C CA . VAL A 1 78 ? 4.847 10.604 8.215 1.00 96.75 78 VAL A CA 1
ATOM 585 C C . VAL A 1 78 ? 4.531 10.585 6.712 1.00 96.75 78 VAL A C 1
ATOM 587 O O . VAL A 1 78 ? 4.205 9.523 6.179 1.00 96.75 78 VAL A O 1
ATOM 590 N N . PRO A 1 79 ? 4.615 11.717 5.990 1.00 95.56 79 PRO A N 1
ATOM 591 C CA . PRO A 1 79 ? 4.409 11.718 4.547 1.00 95.56 79 PRO A CA 1
ATOM 592 C C . PRO A 1 79 ? 5.495 10.900 3.842 1.00 95.56 79 PRO A C 1
ATOM 594 O O . PRO A 1 79 ? 6.675 11.005 4.179 1.00 95.56 79 PRO A O 1
ATOM 597 N N . LEU A 1 80 ? 5.106 10.109 2.845 1.00 93.44 80 LEU A N 1
ATOM 598 C CA . LEU A 1 80 ? 6.001 9.317 2.007 1.00 93.44 80 LEU A CA 1
ATOM 599 C C . LEU A 1 80 ? 5.474 9.275 0.567 1.00 93.44 80 LEU A C 1
ATOM 601 O O . LEU A 1 80 ? 4.268 9.262 0.331 1.00 93.44 80 LEU A O 1
ATOM 605 N N . SER A 1 81 ? 6.372 9.252 -0.419 1.00 89.94 81 SER A N 1
ATOM 606 C CA . SER A 1 81 ? 5.967 9.045 -1.811 1.00 89.94 81 SER A CA 1
ATOM 607 C C . SER A 1 81 ? 5.673 7.559 -2.028 1.00 89.94 81 SER A C 1
ATOM 609 O O . SER A 1 81 ? 6.569 6.724 -1.924 1.00 89.94 81 SER A O 1
ATOM 611 N N . MET A 1 82 ? 4.408 7.222 -2.274 1.00 88.25 82 MET A N 1
ATOM 612 C CA . MET A 1 82 ? 3.921 5.848 -2.431 1.00 88.25 82 MET A CA 1
ATOM 613 C C . MET A 1 82 ? 2.761 5.815 -3.429 1.00 88.25 82 MET A C 1
ATOM 615 O O . MET A 1 82 ? 1.993 6.771 -3.524 1.00 88.25 82 MET A O 1
ATOM 619 N N . ILE A 1 83 ? 2.675 4.731 -4.206 1.00 80.31 83 ILE A N 1
ATOM 620 C CA . ILE A 1 83 ? 1.766 4.625 -5.363 1.00 80.31 83 ILE A CA 1
ATOM 621 C C . ILE A 1 83 ? 0.568 3.713 -5.061 1.00 80.31 83 ILE A C 1
ATOM 623 O O . ILE A 1 83 ? -0.557 3.995 -5.473 1.00 80.31 83 ILE A O 1
ATOM 627 N N . GLU A 1 84 ? 0.792 2.600 -4.360 1.00 85.44 84 GLU A N 1
ATOM 628 C CA . GLU A 1 84 ? -0.228 1.550 -4.228 1.00 85.44 84 GLU A CA 1
ATOM 629 C C . GLU A 1 84 ? -1.223 1.780 -3.093 1.00 85.44 84 GLU A C 1
ATOM 631 O O . GLU A 1 84 ? -2.388 1.404 -3.228 1.00 85.44 84 GLU A O 1
ATOM 636 N N . PHE A 1 85 ? -0.789 2.416 -2.007 1.00 91.75 85 PHE A N 1
ATOM 637 C CA . PHE A 1 85 ? -1.601 2.649 -0.816 1.00 91.75 85 PHE A CA 1
ATOM 638 C C . PHE A 1 85 ? -1.713 4.144 -0.534 1.00 91.75 85 PHE A C 1
ATOM 640 O O . PHE A 1 85 ? -0.869 4.937 -0.953 1.00 91.75 85 PHE A O 1
ATOM 647 N N . ASP A 1 86 ? -2.757 4.516 0.194 1.00 96.31 86 ASP A N 1
ATOM 648 C CA . ASP A 1 86 ? -2.973 5.875 0.679 1.00 96.31 86 ASP A CA 1
ATOM 649 C C . ASP A 1 86 ? -2.349 6.066 2.064 1.00 96.31 86 ASP A C 1
ATOM 651 O O . ASP A 1 86 ? -1.829 7.141 2.356 1.00 96.31 86 ASP A O 1
ATOM 655 N N . ALA A 1 87 ? -2.311 5.010 2.883 1.00 96.25 87 ALA A N 1
ATOM 656 C CA . ALA A 1 87 ? -1.592 5.007 4.153 1.00 96.25 87 ALA A CA 1
ATOM 657 C C . ALA A 1 87 ? -1.060 3.617 4.536 1.00 96.25 87 ALA A C 1
ATOM 659 O O . ALA A 1 87 ? -1.552 2.587 4.076 1.00 96.25 87 ALA A O 1
ATOM 660 N N . ILE A 1 88 ? -0.052 3.605 5.403 1.00 95.75 88 ILE A N 1
ATOM 661 C CA . ILE A 1 88 ? 0.515 2.428 6.058 1.00 95.75 88 ILE A CA 1
ATOM 662 C C . ILE A 1 88 ? 0.341 2.625 7.563 1.00 95.75 88 ILE A C 1
ATOM 664 O O . ILE A 1 88 ? 0.802 3.630 8.104 1.00 95.75 88 ILE A O 1
ATOM 668 N N . LEU A 1 89 ? -0.306 1.675 8.233 1.00 95.69 89 LEU A N 1
ATOM 669 C CA . LEU A 1 89 ? -0.388 1.620 9.691 1.00 95.69 89 LEU A CA 1
ATOM 670 C C . LEU A 1 89 ? 0.735 0.715 10.197 1.00 95.69 89 LEU A C 1
ATOM 672 O O . LEU A 1 89 ? 0.713 -0.499 9.974 1.00 95.69 89 LEU A O 1
ATOM 676 N N . GLY A 1 90 ? 1.730 1.343 10.819 1.00 95.56 90 GLY A N 1
ATOM 677 C CA . GLY A 1 90 ? 2.923 0.696 11.350 1.00 95.56 90 GLY A CA 1
ATOM 678 C C . GLY A 1 90 ? 2.820 0.377 12.839 1.00 95.56 90 GLY A C 1
ATOM 679 O O . GLY A 1 90 ? 1.797 0.599 13.491 1.00 95.56 90 GLY A O 1
ATOM 680 N N . MET A 1 91 ? 3.917 -0.135 13.390 1.00 95.44 91 MET A N 1
ATOM 681 C CA . MET A 1 91 ? 4.019 -0.584 14.779 1.00 95.44 91 MET A CA 1
ATOM 682 C C . MET A 1 91 ? 3.727 0.516 15.803 1.00 95.44 91 MET A C 1
ATOM 684 O O . MET A 1 91 ? 3.128 0.223 16.831 1.00 95.44 91 MET A O 1
ATOM 688 N N . ASP A 1 92 ? 4.050 1.779 15.519 1.00 95.00 92 ASP A N 1
ATOM 689 C CA . ASP A 1 92 ? 3.726 2.901 16.411 1.00 95.00 92 ASP A CA 1
ATOM 690 C C . ASP A 1 92 ? 2.223 3.058 16.684 1.00 95.00 92 ASP A C 1
ATOM 692 O O . ASP A 1 92 ? 1.821 3.383 17.802 1.00 95.00 92 ASP A O 1
ATOM 696 N N . TRP A 1 93 ? 1.386 2.807 15.681 1.00 95.12 93 TRP A N 1
ATOM 697 C CA . TRP A 1 93 ? -0.062 2.826 15.829 1.00 95.12 93 TRP A CA 1
ATOM 698 C C . TRP A 1 93 ? -0.605 1.478 16.307 1.00 95.12 93 TRP A C 1
ATOM 700 O O . TRP A 1 93 ? -1.470 1.437 17.180 1.00 95.12 93 TRP A O 1
ATOM 710 N N . LEU A 1 94 ? -0.078 0.370 15.778 1.00 94.19 94 LEU A N 1
ATOM 711 C CA . LEU A 1 94 ? -0.525 -0.978 16.135 1.00 94.19 94 LEU A CA 1
ATOM 712 C C . LEU A 1 94 ? -0.276 -1.295 17.618 1.00 94.19 94 LEU A C 1
ATOM 714 O O . LEU A 1 94 ? -1.167 -1.814 18.286 1.00 94.19 94 LEU A O 1
ATOM 718 N N . GLU A 1 95 ? 0.892 -0.948 18.164 1.00 94.38 95 GLU A N 1
ATOM 719 C CA . GLU A 1 95 ? 1.201 -1.151 19.586 1.00 94.38 95 GLU A CA 1
ATOM 720 C C . GLU A 1 95 ? 0.348 -0.256 20.484 1.00 94.38 95 GLU A C 1
ATOM 722 O O . GLU A 1 95 ? -0.163 -0.719 21.505 1.00 94.38 95 GLU A O 1
ATOM 727 N N . LYS A 1 96 ? 0.142 1.006 20.078 1.00 93.31 96 LYS A N 1
ATOM 728 C CA . LYS A 1 96 ? -0.671 1.984 20.815 1.00 93.31 96 LYS A CA 1
ATOM 729 C C . LYS A 1 96 ? -2.101 1.493 21.058 1.00 93.31 96 LYS A C 1
ATOM 731 O O . LYS A 1 96 ? -2.672 1.815 22.095 1.00 93.31 96 LYS A O 1
ATOM 736 N N . HIS A 1 97 ? -2.658 0.725 20.123 1.00 91.56 97 HIS A N 1
ATOM 737 C CA . HIS A 1 97 ? -4.025 0.192 20.194 1.00 91.56 97 HIS A CA 1
ATOM 738 C C . HIS A 1 97 ? -4.063 -1.327 20.418 1.00 91.56 97 HIS A C 1
ATOM 740 O O . HIS A 1 97 ? -5.051 -1.978 20.078 1.00 91.56 97 HIS A O 1
ATOM 746 N N . HIS A 1 98 ? -2.980 -1.903 20.960 1.00 91.06 98 HIS A N 1
ATOM 747 C CA . HIS A 1 98 ? -2.852 -3.328 21.301 1.00 91.06 98 HIS A CA 1
ATOM 748 C C . HIS A 1 98 ? -3.318 -4.284 20.189 1.00 91.06 98 HIS A C 1
ATOM 750 O O . HIS A 1 98 ? -4.010 -5.275 20.434 1.00 91.06 98 HIS A O 1
ATOM 756 N N . ALA A 1 99 ? -2.930 -3.977 18.951 1.00 91.69 99 ALA A N 1
ATOM 757 C CA . ALA A 1 99 ? -3.379 -4.681 17.765 1.00 91.69 99 ALA A CA 1
ATOM 758 C C . ALA A 1 99 ? -3.060 -6.184 17.795 1.00 91.69 99 ALA A C 1
ATOM 760 O O . ALA A 1 99 ? -1.933 -6.603 18.069 1.00 91.69 99 ALA A O 1
ATOM 761 N N . ARG A 1 100 ? -4.040 -7.004 17.408 1.00 91.12 100 ARG A N 1
ATOM 762 C CA . ARG A 1 100 ? -3.876 -8.434 17.125 1.00 91.12 100 ARG A CA 1
ATOM 763 C C . ARG A 1 100 ? -4.236 -8.701 15.675 1.00 91.12 100 ARG A C 1
ATOM 765 O O . ARG A 1 100 ? -5.385 -8.555 15.267 1.00 91.12 100 AR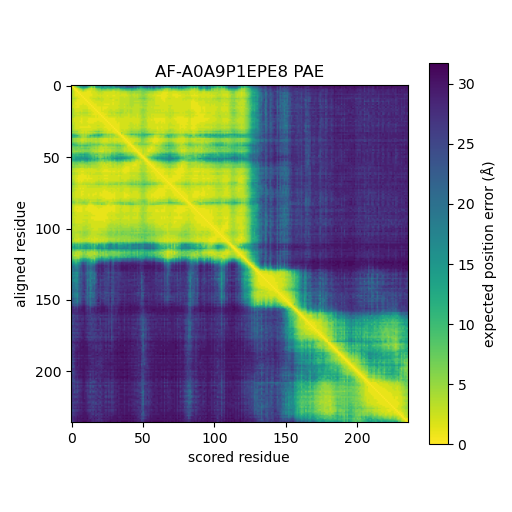G A O 1
ATOM 772 N N . VAL A 1 101 ? -3.236 -9.104 14.899 1.00 89.38 101 VAL A N 1
ATOM 773 C CA . VAL A 1 101 ? -3.397 -9.424 13.479 1.00 89.38 101 VAL A CA 1
ATOM 774 C C . VAL A 1 101 ? -3.568 -10.930 13.322 1.00 89.38 101 VAL A C 1
ATOM 776 O O . VAL A 1 101 ? -2.619 -11.693 13.499 1.00 89.38 101 VAL A O 1
ATOM 779 N N . ASP A 1 102 ? -4.765 -11.366 12.942 1.00 87.62 102 ASP A N 1
ATOM 780 C CA . ASP A 1 102 ? -4.999 -12.735 12.500 1.00 87.62 102 ASP A CA 1
ATOM 781 C C . ASP A 1 102 ? -4.848 -12.809 10.975 1.00 87.62 102 ASP A C 1
ATOM 783 O O . ASP A 1 102 ? -5.712 -12.410 10.186 1.00 87.62 102 ASP A O 1
ATOM 787 N N . CYS A 1 103 ? -3.709 -13.343 10.539 1.00 84.19 103 CYS A N 1
ATOM 788 C CA . CYS A 1 103 ? -3.405 -13.506 9.124 1.00 84.19 103 CYS A CA 1
ATOM 789 C C . CYS A 1 103 ? -4.290 -14.548 8.426 1.00 84.19 103 CYS A C 1
ATOM 791 O O . CYS A 1 103 ? -4.504 -14.424 7.218 1.00 84.19 103 CYS A O 1
ATOM 793 N N . TYR A 1 104 ? -4.792 -15.549 9.157 1.00 84.19 104 TYR A N 1
ATOM 794 C CA . TYR A 1 104 ? -5.605 -16.632 8.611 1.00 84.19 104 TYR A CA 1
ATOM 795 C C . TYR A 1 104 ? -7.043 -16.177 8.377 1.00 84.19 104 TYR A C 1
ATOM 797 O O . TYR A 1 104 ? -7.553 -16.295 7.260 1.00 84.19 104 TYR A O 1
ATOM 805 N N . THR A 1 105 ? -7.686 -15.619 9.405 1.00 82.94 105 THR A N 1
ATOM 806 C CA . THR A 1 105 ? -9.055 -15.091 9.281 1.00 82.94 105 THR A CA 1
ATOM 807 C C . THR A 1 105 ? -9.094 -13.745 8.572 1.00 82.94 105 THR A C 1
ATOM 809 O O . THR A 1 105 ? -10.144 -13.365 8.060 1.00 82.94 105 THR A O 1
ATOM 812 N N . LYS A 1 106 ? -7.933 -13.087 8.442 1.00 83.75 106 LYS A N 1
ATOM 813 C CA . LYS A 1 106 ? -7.778 -11.744 7.889 1.00 83.75 106 LYS A CA 1
ATOM 814 C C . LYS A 1 106 ? -8.568 -10.712 8.694 1.00 83.75 106 LYS A C 1
ATOM 816 O O . LYS A 1 106 ? -9.292 -9.914 8.111 1.00 83.75 106 LYS A O 1
ATOM 821 N N . VAL A 1 107 ? -8.389 -10.735 10.008 1.00 86.06 107 VAL A N 1
ATOM 822 C CA . VAL A 1 107 ? -9.003 -9.797 10.949 1.00 86.06 107 VAL A CA 1
ATOM 823 C C . VAL A 1 107 ? -7.900 -9.060 11.699 1.00 86.06 107 VAL A C 1
ATOM 825 O O . VAL A 1 107 ? -6.910 -9.665 12.114 1.00 86.06 107 VAL A O 1
ATOM 828 N N . LEU A 1 108 ? -8.072 -7.755 11.861 1.00 88.62 108 LEU A N 1
ATOM 829 C CA . LEU A 1 108 ? -7.303 -6.926 12.776 1.00 88.62 108 LEU A CA 1
ATOM 830 C C . LEU A 1 108 ? -8.212 -6.585 13.956 1.00 88.62 108 LEU A C 1
ATOM 832 O O . LEU A 1 108 ? -9.217 -5.895 13.791 1.00 88.62 108 LEU A O 1
ATOM 836 N N . GLU A 1 109 ? -7.8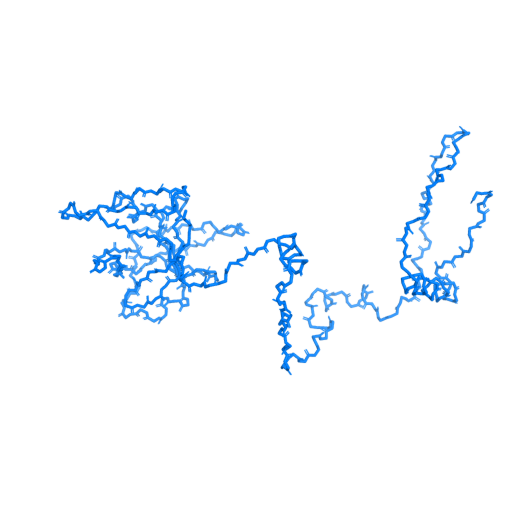63 -7.082 15.136 1.00 91.38 109 GLU A N 1
ATOM 837 C CA . GLU A 1 109 ? -8.508 -6.686 16.385 1.00 91.38 109 GLU A CA 1
ATOM 838 C C . GLU A 1 109 ? -7.691 -5.577 17.045 1.00 91.38 109 GLU A C 1
ATOM 840 O O . GLU A 1 109 ? -6.465 -5.653 17.092 1.00 91.38 109 GLU A O 1
ATOM 845 N N . LEU A 1 110 ? -8.364 -4.552 17.553 1.00 90.94 110 LEU A N 1
ATOM 846 C CA . LEU A 1 110 ? -7.761 -3.421 18.255 1.00 90.94 110 LEU A CA 1
ATOM 847 C C . LEU A 1 110 ? -8.464 -3.263 19.597 1.00 90.94 110 LEU A C 1
ATOM 849 O O . LEU A 1 110 ? -9.680 -3.441 19.676 1.00 90.94 110 LEU A O 1
ATOM 853 N N . GLU A 1 111 ? -7.733 -2.894 20.639 1.00 84.88 111 GLU A N 1
ATOM 854 C CA . GLU A 1 111 ? -8.338 -2.488 21.905 1.00 84.88 111 GLU A CA 1
ATOM 855 C C . GLU A 1 111 ? -8.445 -0.962 21.933 1.00 84.88 111 GLU A C 1
ATOM 857 O O . GLU A 1 111 ? -7.452 -0.240 21.845 1.00 84.88 111 GLU A O 1
ATOM 862 N N . SER A 1 112 ? -9.673 -0.460 22.044 1.00 74.12 112 SER A N 1
ATOM 863 C CA . SER A 1 112 ? -9.916 0.944 22.360 1.00 74.12 112 SER A CA 1
ATOM 864 C C . SER A 1 112 ? -9.563 1.209 23.825 1.00 74.12 112 SER A C 1
ATOM 866 O O . SER A 1 112 ? -9.710 0.330 24.676 1.00 74.12 112 SER A O 1
ATOM 868 N N . GLY A 1 113 ? -9.190 2.451 24.151 1.00 66.50 113 GLY A N 1
ATOM 869 C CA . GLY A 1 113 ? -8.922 2.892 25.527 1.00 66.50 113 GLY A CA 1
ATOM 870 C C . GLY A 1 113 ? -10.096 2.708 26.503 1.00 66.50 113 GLY A C 1
ATOM 871 O O . GLY A 1 113 ? -9.903 2.795 27.712 1.00 66.50 113 GLY A O 1
ATOM 872 N N . GLU A 1 114 ? -11.297 2.411 25.998 1.00 68.25 114 GLU A N 1
ATOM 873 C CA . GLU A 1 114 ? -12.496 2.078 26.782 1.00 68.25 114 GLU A CA 1
ATOM 874 C C . GLU A 1 114 ? -12.692 0.562 27.016 1.00 68.25 114 GLU A C 1
ATOM 876 O O . GLU A 1 114 ? -13.713 0.145 27.559 1.00 68.25 114 GLU A O 1
ATOM 881 N N . GLY A 1 115 ? -11.744 -0.286 26.599 1.00 67.81 115 GLY A N 1
ATOM 882 C CA . GLY A 1 115 ? -11.849 -1.750 26.696 1.00 67.81 115 GLY A CA 1
ATOM 883 C C . GLY A 1 115 ? -12.741 -2.391 25.625 1.00 67.81 115 GLY A C 1
ATOM 884 O O . GLY A 1 115 ? -13.063 -3.576 25.714 1.00 67.81 115 GLY A O 1
ATOM 885 N N . LEU A 1 116 ? -13.153 -1.624 24.610 1.00 75.69 116 LEU A N 1
ATOM 886 C CA . LEU A 1 116 ? -13.882 -2.130 23.447 1.00 75.69 116 LEU A CA 1
ATOM 887 C C . LEU A 1 116 ? -12.911 -2.787 22.463 1.00 75.69 116 LEU A C 1
ATOM 889 O O . LEU A 1 116 ? -11.932 -2.165 22.056 1.00 75.69 116 LEU A O 1
ATOM 893 N N . THR A 1 117 ? -13.211 -4.012 22.032 1.00 84.00 117 THR A N 1
ATOM 894 C CA . THR A 1 117 ? -12.487 -4.657 20.930 1.00 84.00 117 THR A CA 1
ATOM 895 C C . THR A 1 117 ? -13.091 -4.220 19.599 1.00 84.00 117 THR A C 1
ATOM 897 O O . THR A 1 117 ? -14.206 -4.618 19.260 1.00 84.00 117 THR A O 1
ATOM 900 N N . LEU A 1 118 ? -12.359 -3.404 18.845 1.00 84.00 118 LEU A N 1
ATOM 901 C CA . LEU A 1 118 ? -12.713 -3.022 17.481 1.00 84.00 118 LEU A CA 1
ATOM 902 C C . LEU A 1 118 ? -12.189 -4.077 16.518 1.00 84.00 118 LEU A C 1
ATOM 904 O O . LEU A 1 118 ? -11.103 -4.624 16.715 1.00 84.00 118 LEU A O 1
ATOM 908 N N . ARG A 1 119 ? -12.963 -4.369 15.476 1.00 85.19 119 ARG A N 1
ATOM 909 C CA . ARG A 1 119 ? -12.600 -5.361 14.469 1.00 85.19 119 ARG A CA 1
ATOM 910 C C . ARG A 1 119 ? -12.607 -4.720 13.106 1.00 85.19 119 ARG A C 1
ATOM 912 O O . ARG A 1 119 ? -13.642 -4.289 12.626 1.00 85.19 119 ARG A O 1
ATOM 919 N N . PHE A 1 120 ? -11.450 -4.706 12.479 1.00 82.56 120 PHE A N 1
ATOM 920 C CA . PHE A 1 120 ? -11.335 -4.416 11.069 1.00 82.56 120 PHE A CA 1
ATOM 921 C C . PHE A 1 120 ? -11.228 -5.746 10.331 1.00 82.56 120 PHE A C 1
ATOM 923 O O . PHE A 1 120 ? -10.338 -6.544 10.620 1.00 82.56 120 PHE A O 1
ATOM 930 N N . GLU A 1 121 ? -12.147 -6.003 9.404 1.00 81.50 121 GLU A N 1
ATOM 931 C CA . GLU A 1 121 ? -12.056 -7.115 8.459 1.00 81.50 121 GLU A CA 1
ATOM 932 C C . GLU A 1 121 ? -11.748 -6.548 7.071 1.00 81.50 121 GLU A C 1
ATOM 934 O O . GLU A 1 121 ? -12.169 -5.441 6.735 1.00 81.50 121 GLU A O 1
ATOM 939 N N . GLU A 1 122 ? -10.979 -7.285 6.263 1.00 71.38 122 GLU A N 1
ATOM 940 C CA . GLU A 1 122 ? -10.801 -6.928 4.860 1.00 71.38 122 GLU A CA 1
ATOM 941 C C . GLU A 1 122 ? -12.213 -6.875 4.294 1.00 71.38 122 GLU A C 1
ATOM 943 O O . GLU A 1 122 ? -12.923 -7.882 4.378 1.00 71.38 122 GLU A O 1
ATOM 948 N N . ASP A 1 123 ? -12.625 -5.723 3.754 1.00 61.09 123 ASP A N 1
ATOM 949 C CA . ASP A 1 123 ? -13.850 -5.650 2.974 1.00 61.09 123 ASP A CA 1
ATOM 950 C C . ASP A 1 123 ? -13.627 -6.563 1.770 1.00 61.09 123 ASP A C 1
ATOM 952 O O . ASP A 1 123 ? -13.160 -6.168 0.698 1.00 61.09 123 ASP A O 1
ATOM 956 N N . ARG A 1 124 ? -13.941 -7.848 1.962 1.00 54.59 124 ARG A N 1
ATOM 957 C CA . ARG A 1 124 ? -14.402 -8.719 0.907 1.00 54.59 124 ARG A CA 1
ATOM 958 C C . ARG A 1 124 ? -15.673 -8.032 0.500 1.00 54.59 124 ARG A C 1
ATOM 960 O O . ARG A 1 124 ? -16.748 -8.414 0.971 1.00 54.59 124 ARG A O 1
ATOM 967 N N . GLY A 1 125 ? -15.542 -7.010 -0.345 1.00 46.53 125 GLY A N 1
ATOM 968 C CA . GLY A 1 125 ? -16.694 -6.390 -0.934 1.00 46.53 125 GLY A CA 1
ATOM 969 C C . GLY A 1 125 ? -17.612 -7.536 -1.318 1.00 46.53 125 GLY A C 1
ATOM 970 O O . GLY A 1 125 ? -17.160 -8.618 -1.731 1.00 46.53 125 GLY A O 1
ATOM 971 N N . LYS A 1 126 ? -18.914 -7.330 -1.216 1.00 45.81 126 LYS A N 1
ATOM 972 C CA . LYS A 1 126 ? -19.845 -8.103 -2.038 1.00 45.81 126 LYS A CA 1
ATOM 973 C C . LYS A 1 126 ? -19.575 -7.801 -3.524 1.00 45.81 126 LYS A C 1
ATOM 975 O O . LYS A 1 126 ? -20.468 -7.478 -4.292 1.00 45.81 126 LYS A O 1
ATOM 980 N N . SER A 1 127 ? -18.320 -7.862 -3.946 1.00 46.09 127 SER A N 1
ATOM 981 C CA . SER A 1 127 ? -17.861 -8.034 -5.282 1.00 46.09 127 SER A CA 1
ATOM 982 C C . SER A 1 127 ? -18.191 -9.491 -5.579 1.00 46.09 127 SER A C 1
ATOM 984 O O . SER A 1 127 ? -17.515 -10.445 -5.204 1.00 46.09 127 SER A O 1
ATOM 986 N N . ASN A 1 128 ? -19.300 -9.676 -6.286 1.00 48.75 128 ASN A N 1
ATOM 987 C CA . ASN A 1 128 ? -19.639 -10.943 -6.929 1.00 48.75 128 ASN A CA 1
ATOM 988 C C . ASN A 1 128 ? -18.554 -11.406 -7.936 1.00 48.75 128 ASN A C 1
ATOM 990 O O . ASN A 1 128 ? -18.756 -12.374 -8.665 1.00 48.75 128 ASN A O 1
ATOM 994 N N . SER A 1 129 ? -17.397 -10.744 -8.008 1.00 55.69 129 SER A N 1
ATOM 995 C CA . SER A 1 129 ? -16.229 -11.162 -8.766 1.00 55.69 129 SER A CA 1
ATOM 996 C C . SER A 1 129 ? -15.431 -12.200 -7.979 1.00 55.69 129 SER A C 1
ATOM 998 O O . SER A 1 129 ? -14.373 -11.931 -7.414 1.00 55.69 129 SER A O 1
ATOM 1000 N N . CYS A 1 130 ? -15.936 -13.431 -7.979 1.00 58.47 130 CYS A N 1
ATOM 1001 C CA . CYS A 1 130 ? -15.113 -14.590 -7.675 1.00 58.47 130 CYS A CA 1
ATOM 1002 C C . CYS A 1 130 ? -14.063 -14.734 -8.788 1.00 58.47 130 CYS A C 1
ATOM 1004 O O . CYS A 1 130 ? -14.388 -15.135 -9.907 1.00 58.47 130 CYS A O 1
ATOM 1006 N N . ILE A 1 131 ? -12.804 -14.403 -8.492 1.00 72.94 131 ILE A N 1
ATOM 1007 C CA . ILE A 1 131 ? -11.692 -14.765 -9.371 1.00 72.94 131 ILE A CA 1
ATOM 1008 C C . ILE A 1 131 ? -11.536 -16.282 -9.284 1.00 72.94 131 ILE A C 1
ATOM 1010 O O . ILE A 1 131 ? -11.243 -16.844 -8.230 1.00 72.94 131 ILE A O 1
ATOM 1014 N N . ILE A 1 132 ? -11.761 -16.956 -10.404 1.00 82.88 132 ILE A N 1
ATOM 1015 C CA . ILE A 1 132 ? -11.608 -18.403 -10.526 1.00 82.88 132 ILE A CA 1
ATOM 1016 C C . ILE A 1 132 ? -10.402 -18.722 -11.402 1.00 82.88 132 ILE A C 1
ATOM 1018 O O . ILE A 1 132 ? -10.067 -17.982 -12.323 1.00 82.88 132 ILE A O 1
ATOM 1022 N N . SER A 1 133 ? -9.757 -19.862 -11.148 1.00 81.44 133 SER A N 1
ATOM 1023 C CA . SER A 1 133 ? -8.680 -20.332 -12.020 1.00 81.44 133 SER A CA 1
ATOM 1024 C C . SER A 1 133 ? -9.199 -20.628 -13.430 1.00 81.44 133 SER A C 1
ATOM 1026 O O . SER A 1 133 ? -10.350 -21.039 -13.612 1.00 81.44 133 SER A O 1
ATOM 1028 N N . ALA A 1 134 ? -8.323 -20.524 -14.434 1.00 85.19 134 ALA A N 1
ATOM 1029 C CA . ALA A 1 134 ? -8.651 -20.878 -15.818 1.00 85.19 134 ALA A CA 1
ATOM 1030 C C . ALA A 1 134 ? -9.170 -22.326 -15.954 1.00 85.19 134 ALA A C 1
ATOM 1032 O O . ALA A 1 134 ? -10.014 -22.619 -16.802 1.00 85.19 134 ALA A O 1
ATOM 1033 N N . VAL A 1 135 ? -8.707 -23.242 -15.092 1.00 89.81 135 VAL A N 1
ATOM 1034 C CA . VAL A 1 135 ? -9.191 -24.633 -15.036 1.00 89.81 135 VAL A CA 1
ATOM 1035 C C . VAL A 1 135 ? -10.642 -24.689 -14.558 1.00 89.81 135 VAL A C 1
ATOM 1037 O O . VAL A 1 135 ? -11.471 -25.375 -15.160 1.00 89.81 135 VAL A O 1
ATOM 1040 N N . ARG A 1 136 ? -10.974 -23.942 -13.500 1.00 87.69 136 ARG A N 1
ATOM 1041 C CA . ARG A 1 136 ? -12.332 -23.887 -12.948 1.00 87.69 136 ARG A CA 1
ATOM 1042 C C . ARG A 1 136 ? -13.294 -23.200 -13.916 1.00 87.69 136 ARG A C 1
ATOM 1044 O O . ARG A 1 136 ? -14.371 -23.742 -14.151 1.00 87.69 136 ARG A O 1
ATOM 1051 N N . ALA A 1 137 ? -12.867 -22.113 -14.561 1.00 89.88 137 ALA A N 1
ATOM 1052 C CA . ALA A 1 137 ? -13.615 -21.464 -15.638 1.00 89.88 137 ALA A CA 1
ATOM 1053 C C . ALA A 1 137 ? -13.921 -22.443 -16.785 1.00 89.88 137 ALA A C 1
ATOM 1055 O O . ALA A 1 137 ? -15.070 -22.587 -17.199 1.00 89.88 137 ALA A O 1
ATOM 1056 N N . ARG A 1 138 ? -12.918 -23.211 -17.235 1.00 91.44 138 ARG A N 1
ATOM 1057 C CA . ARG A 1 138 ? -13.081 -24.235 -18.282 1.00 91.44 138 ARG A CA 1
ATOM 1058 C C . ARG A 1 138 ? -14.066 -25.334 -17.891 1.00 91.44 138 ARG A C 1
ATOM 1060 O O . ARG A 1 138 ? -14.892 -25.734 -18.708 1.00 91.44 138 ARG A O 1
ATOM 1067 N N . ASN A 1 139 ? -14.004 -25.810 -16.649 1.00 92.12 139 ASN A N 1
ATOM 1068 C CA . ASN A 1 139 ? -14.943 -26.811 -16.143 1.00 92.12 139 ASN A CA 1
ATOM 1069 C C . ASN A 1 139 ? -16.379 -26.278 -16.064 1.00 92.12 139 ASN A C 1
ATOM 1071 O O . ASN A 1 139 ? -17.311 -27.030 -16.331 1.00 92.12 139 ASN A O 1
ATOM 1075 N N . MET A 1 140 ? -16.570 -25.001 -15.728 1.00 89.94 140 MET A N 1
ATOM 1076 C CA . MET A 1 140 ? -17.892 -24.366 -15.716 1.00 89.94 140 MET A CA 1
ATOM 1077 C C . MET A 1 140 ? -18.453 -24.191 -17.131 1.00 89.94 140 MET A C 1
ATOM 1079 O O . MET A 1 140 ? -19.602 -24.553 -17.371 1.00 89.94 140 MET A O 1
ATOM 1083 N N . MET A 1 141 ? -17.632 -23.756 -18.093 1.00 93.00 141 MET A N 1
ATOM 1084 C CA . MET A 1 141 ? -18.036 -23.686 -19.506 1.00 93.00 141 MET A CA 1
ATOM 1085 C C . MET A 1 141 ? -18.458 -25.060 -20.050 1.00 93.00 141 MET A C 1
ATOM 1087 O O . MET A 1 141 ? -19.491 -25.178 -20.702 1.00 93.00 141 MET A O 1
ATOM 1091 N N . ARG A 1 142 ? -17.729 -26.134 -19.705 1.00 94.25 142 ARG A N 1
ATOM 1092 C CA . ARG A 1 142 ? -18.108 -27.518 -20.066 1.00 94.25 142 ARG A CA 1
ATOM 1093 C C . ARG A 1 142 ? -19.442 -27.972 -19.467 1.00 94.25 142 ARG A C 1
ATOM 1095 O O . ARG A 1 142 ? -20.077 -28.856 -20.027 1.00 94.25 142 ARG A O 1
ATOM 1102 N N . LYS A 1 143 ? -19.860 -27.391 -18.339 1.00 94.88 143 LYS A N 1
ATOM 1103 C CA . LYS A 1 143 ? -21.148 -27.666 -17.681 1.00 94.88 143 LYS A CA 1
ATOM 1104 C C . LYS A 1 143 ? -22.300 -26.809 -18.226 1.00 94.88 143 LYS A C 1
ATOM 1106 O O . LYS A 1 143 ? -23.394 -26.869 -17.678 1.00 94.88 143 LYS A O 1
ATOM 1111 N N . GLY A 1 144 ? -22.065 -26.026 -19.282 1.00 93.06 144 GLY A N 1
ATOM 1112 C CA . GLY A 1 144 ? -23.088 -25.205 -19.930 1.00 93.06 144 GLY A CA 1
ATOM 1113 C C . GLY A 1 144 ? -23.235 -23.796 -19.355 1.00 93.06 144 GLY A C 1
ATOM 1114 O O . GLY A 1 144 ? -24.216 -23.122 -19.655 1.00 93.06 144 GLY A O 1
ATOM 1115 N N . CYS A 1 145 ? -22.291 -23.322 -18.533 1.00 90.38 145 CYS A N 1
ATOM 1116 C CA . CYS A 1 145 ? -22.294 -21.923 -18.105 1.00 90.38 145 CYS A CA 1
ATOM 1117 C C . CYS A 1 145 ? -21.916 -20.997 -19.272 1.00 90.38 145 CYS A C 1
ATOM 1119 O O . CYS A 1 145 ? -20.922 -21.238 -19.959 1.00 90.38 145 CYS A O 1
ATOM 1121 N N . HIS A 1 146 ? -22.663 -19.904 -19.440 1.00 88.00 146 HIS A N 1
ATOM 1122 C CA . HIS A 1 146 ? -22.314 -18.839 -20.377 1.00 88.00 146 HIS A CA 1
ATOM 1123 C C . HIS A 1 146 ? -21.047 -18.115 -19.910 1.00 88.00 146 HIS A C 1
ATOM 1125 O O . HIS A 1 146 ? -20.917 -17.772 -18.734 1.00 88.00 146 HIS A O 1
ATOM 1131 N N . ALA A 1 147 ? -20.121 -17.884 -20.837 1.00 88.00 147 ALA A N 1
ATOM 1132 C CA . ALA A 1 147 ? -18.912 -17.109 -20.606 1.00 88.00 147 ALA A CA 1
ATOM 1133 C C . ALA A 1 147 ? -18.882 -15.921 -21.565 1.00 88.00 147 ALA A C 1
ATOM 1135 O O . ALA A 1 147 ? -19.212 -16.058 -22.743 1.00 88.00 147 ALA A O 1
ATOM 1136 N N . TYR A 1 148 ? -18.462 -14.770 -21.051 1.00 86.25 148 TYR A N 1
ATOM 1137 C CA . TYR A 1 148 ? -18.317 -13.538 -21.813 1.00 86.25 148 TYR A CA 1
ATOM 1138 C C . TYR A 1 148 ? -16.868 -13.076 -21.701 1.00 86.25 148 TYR A C 1
ATOM 1140 O O . TYR A 1 148 ? -16.312 -13.036 -20.603 1.00 86.25 148 TYR A O 1
ATOM 1148 N N . LEU A 1 149 ? -16.257 -12.747 -22.838 1.00 86.12 149 LEU A N 1
ATOM 1149 C CA . LEU A 1 149 ? -14.940 -12.126 -22.883 1.00 86.12 149 LEU A CA 1
ATOM 1150 C C . LEU A 1 149 ? -15.133 -10.614 -22.967 1.00 86.12 149 LEU A C 1
ATOM 1152 O O . LEU A 1 149 ? -15.643 -10.109 -23.964 1.00 86.12 149 LEU A O 1
ATOM 1156 N N . ALA A 1 150 ? -14.722 -9.905 -21.923 1.00 83.06 150 ALA A N 1
ATOM 1157 C CA . ALA A 1 150 ? -14.578 -8.460 -21.956 1.00 83.06 150 ALA A CA 1
ATOM 1158 C C . ALA A 1 150 ? -13.090 -8.136 -22.081 1.00 83.06 150 ALA A C 1
ATOM 1160 O O . ALA A 1 150 ? -12.268 -8.671 -21.338 1.00 83.06 150 ALA A O 1
ATOM 1161 N N . TYR A 1 151 ? -12.749 -7.271 -23.023 1.00 79.81 151 TYR A N 1
ATOM 1162 C CA . TYR A 1 151 ? -11.412 -6.718 -23.162 1.00 79.81 151 TYR A CA 1
ATOM 1163 C C . TYR A 1 151 ? -11.539 -5.201 -23.235 1.00 79.81 151 TYR A C 1
ATOM 1165 O O . TYR A 1 151 ? -12.517 -4.670 -23.766 1.00 79.81 151 TYR A O 1
ATOM 1173 N N . VAL A 1 152 ? -10.575 -4.505 -22.646 1.00 83.62 152 VAL A N 1
ATOM 1174 C CA . VAL A 1 152 ? -10.528 -3.046 -22.676 1.00 83.62 152 VAL A CA 1
ATOM 1175 C C . VAL A 1 152 ? -9.713 -2.644 -23.895 1.00 83.62 152 VAL A C 1
ATOM 1177 O O . VAL A 1 152 ? -8.556 -3.035 -24.024 1.00 83.62 152 VAL A O 1
ATOM 1180 N N . VAL A 1 153 ? -10.331 -1.875 -24.788 1.00 78.81 153 VAL A N 1
ATOM 1181 C CA . VAL A 1 153 ? -9.633 -1.199 -25.882 1.00 78.81 153 VAL A CA 1
ATOM 1182 C C . VAL A 1 153 ? -9.481 0.249 -25.473 1.00 78.81 153 VAL A C 1
ATOM 1184 O O . VAL A 1 153 ? -10.465 0.988 -25.431 1.00 78.81 153 VAL A O 1
ATOM 1187 N N . ASP A 1 154 ? -8.256 0.640 -25.153 1.00 75.19 154 ASP A N 1
ATOM 1188 C CA . ASP A 1 154 ? -7.934 2.047 -24.996 1.00 75.19 154 ASP A CA 1
ATOM 1189 C C . ASP A 1 154 ? -7.955 2.704 -26.382 1.00 75.19 154 ASP A C 1
ATOM 1191 O O . ASP A 1 154 ? -7.097 2.437 -27.219 1.00 75.19 154 ASP A O 1
ATOM 1195 N N . LYS A 1 155 ? -8.987 3.510 -26.647 1.00 74.56 155 LYS A N 1
ATOM 1196 C CA . LYS A 1 155 ? -9.158 4.220 -27.925 1.00 74.56 155 LYS A CA 1
ATOM 1197 C C . LYS A 1 155 ? -8.313 5.494 -28.019 1.00 74.56 155 LYS A C 1
ATOM 1199 O O . LYS A 1 155 ? -8.279 6.093 -29.087 1.00 74.56 155 LYS A O 1
ATOM 1204 N N . ASN A 1 156 ? -7.674 5.901 -26.920 1.00 69.62 156 ASN A N 1
ATOM 1205 C CA . ASN A 1 156 ? -6.865 7.117 -26.832 1.00 69.62 156 ASN A CA 1
ATOM 1206 C C . ASN A 1 156 ? -5.365 6.823 -26.785 1.00 69.62 156 ASN A C 1
ATOM 1208 O O . ASN A 1 156 ? -4.565 7.753 -26.700 1.00 69.62 156 ASN A O 1
ATOM 1212 N N . LYS A 1 157 ? -4.967 5.549 -26.846 1.00 57.75 157 LYS A N 1
ATOM 1213 C CA . LYS A 1 157 ? -3.587 5.215 -27.157 1.00 57.75 157 LYS A CA 1
ATOM 1214 C C . LYS A 1 157 ? -3.357 5.529 -28.629 1.00 57.75 157 LYS A C 1
ATOM 1216 O O . LYS A 1 157 ? -3.750 4.756 -29.501 1.00 57.75 157 LYS A O 1
ATOM 1221 N N . GLU A 1 158 ? -2.696 6.654 -28.889 1.00 64.69 158 GLU A N 1
ATOM 1222 C CA . GLU A 1 158 ? -1.741 6.687 -29.994 1.00 64.69 158 GLU A CA 1
ATOM 1223 C C . GLU A 1 158 ? -0.900 5.409 -29.864 1.00 64.69 158 GLU A C 1
ATOM 1225 O O . GLU A 1 158 ? -0.527 5.025 -28.746 1.00 64.69 158 GLU A O 1
ATOM 1230 N N . GLU A 1 159 ? -0.726 4.667 -30.961 1.00 63.16 159 GLU A N 1
ATOM 1231 C CA . GLU A 1 159 ? 0.194 3.532 -30.964 1.00 63.16 159 GLU A CA 1
ATOM 1232 C C . GLU A 1 159 ? 1.499 4.036 -30.361 1.00 63.16 159 GLU A C 1
ATOM 1234 O O . GLU A 1 159 ? 2.093 4.963 -30.903 1.00 63.16 159 GLU A O 1
ATOM 1239 N N . VAL A 1 160 ? 1.868 3.507 -29.189 1.00 65.06 160 VAL A N 1
ATOM 1240 C CA . VAL A 1 160 ? 3.091 3.922 -28.506 1.00 65.06 160 VAL A CA 1
ATOM 1241 C C . VAL A 1 160 ? 4.202 3.641 -29.496 1.00 65.06 160 VAL A C 1
ATOM 1243 O O . VAL A 1 160 ? 4.446 2.473 -29.820 1.00 65.06 160 VAL A O 1
ATOM 1246 N N . ASP A 1 161 ? 4.810 4.700 -30.023 1.00 73.62 161 ASP A N 1
ATOM 1247 C CA . ASP A 1 161 ? 5.904 4.538 -30.955 1.00 73.62 161 ASP A CA 1
ATOM 1248 C C . ASP A 1 161 ? 7.003 3.814 -30.171 1.00 73.62 161 ASP A C 1
ATOM 1250 O O . ASP A 1 161 ? 7.234 4.070 -28.986 1.00 73.62 161 ASP A O 1
ATOM 1254 N N . ILE A 1 162 ? 7.697 2.873 -30.804 1.00 72.06 162 ILE A N 1
ATOM 1255 C CA . ILE A 1 162 ? 8.871 2.253 -30.189 1.00 72.06 162 ILE A CA 1
ATOM 1256 C C . ILE A 1 162 ? 9.894 3.328 -29.768 1.00 7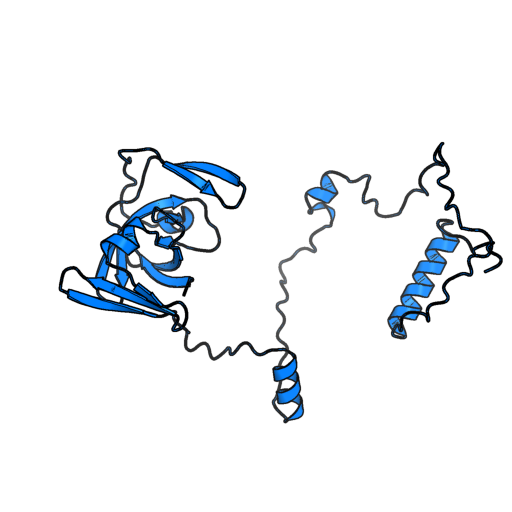2.06 162 ILE A C 1
ATOM 1258 O O . ILE A 1 162 ? 10.643 3.134 -28.808 1.00 72.06 162 ILE A O 1
ATOM 1262 N N . ASN A 1 163 ? 9.852 4.491 -30.428 1.00 71.94 163 ASN A N 1
ATOM 1263 C CA . ASN A 1 163 ? 10.597 5.699 -30.092 1.00 71.94 163 ASN A CA 1
ATOM 1264 C C . ASN A 1 163 ? 10.173 6.383 -28.778 1.00 71.94 163 ASN A C 1
ATOM 1266 O O . ASN A 1 163 ? 10.914 7.243 -28.314 1.00 71.94 163 ASN A O 1
ATOM 1270 N N . ASP A 1 164 ? 9.056 6.010 -28.148 1.00 76.88 164 ASP A N 1
ATOM 1271 C CA . ASP A 1 164 ? 8.635 6.514 -26.829 1.00 76.88 164 ASP A CA 1
ATOM 1272 C C . ASP A 1 164 ? 9.212 5.679 -25.673 1.00 76.88 164 ASP A C 1
ATOM 1274 O O . ASP A 1 164 ? 9.202 6.078 -24.500 1.00 76.88 164 ASP A O 1
ATOM 1278 N N . VAL A 1 165 ? 9.753 4.497 -25.981 1.00 82.62 165 VAL A N 1
ATOM 1279 C CA . VAL A 1 165 ? 10.381 3.629 -24.989 1.00 82.62 165 VAL A CA 1
ATOM 1280 C C . VAL A 1 165 ? 11.771 4.179 -24.664 1.00 82.62 165 VAL A C 1
ATOM 1282 O O . VAL A 1 165 ? 12.713 4.002 -25.431 1.00 82.62 165 VAL A O 1
ATOM 1285 N N . ARG A 1 166 ? 11.937 4.778 -23.473 1.00 82.06 166 ARG A N 1
ATOM 1286 C CA . ARG A 1 166 ? 13.193 5.423 -23.011 1.00 82.06 166 ARG A CA 1
ATOM 1287 C C . ARG A 1 166 ? 14.480 4.646 -23.315 1.00 82.06 166 ARG A C 1
ATOM 1289 O O . ARG A 1 166 ? 15.510 5.260 -23.590 1.00 82.06 166 ARG A O 1
ATOM 1296 N N . ILE A 1 167 ? 14.456 3.313 -23.219 1.00 83.50 167 ILE A N 1
ATOM 1297 C CA . ILE A 1 167 ? 15.642 2.491 -23.491 1.00 83.50 167 ILE A CA 1
ATOM 1298 C C . ILE A 1 167 ? 15.981 2.424 -24.987 1.00 83.50 167 ILE A C 1
ATOM 1300 O O . ILE A 1 167 ? 17.158 2.431 -25.334 1.00 83.50 167 ILE A O 1
ATOM 1304 N N . VAL A 1 168 ? 14.979 2.425 -25.867 1.00 82.88 168 VAL A N 1
ATOM 1305 C CA . VAL A 1 168 ? 15.154 2.402 -27.326 1.00 82.88 168 VAL A CA 1
ATOM 1306 C C . VAL A 1 168 ? 15.726 3.734 -27.801 1.00 82.88 168 VAL A C 1
ATOM 1308 O O . VAL A 1 168 ? 16.718 3.735 -28.527 1.00 82.88 168 VAL A O 1
ATOM 1311 N N . CYS A 1 169 ? 15.217 4.866 -27.294 1.00 81.38 169 CYS A N 1
ATOM 1312 C CA . CYS A 1 169 ? 15.760 6.196 -27.617 1.00 81.38 169 CYS A CA 1
ATOM 1313 C C . CYS A 1 169 ? 17.234 6.342 -27.213 1.00 81.38 169 CYS A C 1
ATOM 1315 O O . CYS A 1 169 ? 17.980 7.104 -27.823 1.00 81.38 169 CYS A O 1
ATOM 1317 N N . LYS A 1 170 ? 17.653 5.642 -26.151 1.00 88.75 170 LYS A N 1
ATOM 1318 C CA . LYS A 1 170 ? 19.033 5.667 -25.654 1.00 88.75 170 LYS A CA 1
ATOM 1319 C C . LYS A 1 170 ? 19.991 4.869 -26.547 1.00 88.75 170 LYS A C 1
ATOM 1321 O O . LYS A 1 170 ? 21.183 5.169 -26.559 1.00 88.75 170 LYS A O 1
ATOM 1326 N N . TYR A 1 171 ? 19.486 3.882 -27.287 1.00 85.94 171 TYR A N 1
ATOM 1327 C CA . TYR A 1 171 ? 20.284 2.979 -28.122 1.00 85.94 171 TYR A CA 1
ATOM 1328 C C . TYR A 1 171 ? 19.675 2.792 -29.526 1.00 85.94 171 TYR A C 1
ATOM 1330 O O . TYR A 1 171 ? 19.396 1.660 -29.931 1.00 85.94 171 TYR A O 1
ATOM 1338 N N . PRO A 1 172 ? 19.493 3.869 -30.314 1.00 80.94 172 PRO A N 1
ATOM 1339 C CA . PRO A 1 172 ? 18.846 3.786 -31.628 1.00 80.94 172 PRO A CA 1
ATOM 1340 C C . PRO A 1 172 ? 19.645 2.936 -32.629 1.00 80.94 172 PRO A C 1
ATOM 1342 O O . PRO A 1 172 ? 19.094 2.364 -33.561 1.00 80.94 172 PRO A O 1
ATOM 1345 N N . ASN A 1 173 ? 20.954 2.808 -32.415 1.00 78.69 173 ASN A N 1
ATOM 1346 C CA . ASN A 1 173 ? 21.851 1.956 -33.191 1.00 78.69 173 ASN A CA 1
ATOM 1347 C C . ASN A 1 173 ? 21.712 0.454 -32.880 1.00 78.69 173 ASN A C 1
ATOM 1349 O O . ASN A 1 173 ? 22.184 -0.362 -33.667 1.00 78.69 173 ASN A O 1
ATOM 1353 N N . VAL A 1 174 ? 21.118 0.086 -31.739 1.00 81.56 174 VAL A N 1
ATOM 1354 C CA . VAL A 1 174 ? 20.894 -1.315 -31.331 1.00 81.56 174 VAL A CA 1
ATOM 1355 C C . VAL A 1 174 ? 19.541 -1.828 -31.825 1.00 81.56 174 VAL A C 1
ATOM 1357 O O . VAL A 1 174 ? 19.402 -3.022 -32.074 1.00 81.56 174 VAL A O 1
ATOM 1360 N N . PHE A 1 175 ? 18.573 -0.930 -32.024 1.00 80.19 175 PHE A N 1
ATOM 1361 C CA . PHE A 1 175 ? 17.221 -1.249 -32.490 1.00 80.19 175 PHE A CA 1
ATOM 1362 C C . PHE A 1 175 ? 16.902 -0.604 -33.854 1.00 80.19 175 PHE A C 1
ATOM 1364 O O . PHE A 1 175 ? 15.931 0.148 -33.960 1.00 80.19 175 PHE A O 1
ATOM 1371 N N . PRO A 1 176 ? 17.708 -0.836 -34.908 1.00 79.12 176 PRO A N 1
ATOM 1372 C CA . PRO A 1 176 ? 17.378 -0.344 -36.237 1.00 79.12 176 PRO A CA 1
ATOM 1373 C C . PRO A 1 176 ? 16.155 -1.085 -36.794 1.00 79.12 176 PRO A C 1
ATOM 1375 O O . PRO A 1 176 ? 15.905 -2.240 -36.449 1.00 79.12 176 PRO A O 1
ATOM 1378 N N . LYS A 1 177 ? 15.410 -0.422 -37.686 1.00 78.06 177 LYS A N 1
ATOM 1379 C CA . LYS A 1 177 ? 14.235 -1.008 -38.352 1.00 78.06 177 LYS A CA 1
ATOM 1380 C C . LYS A 1 177 ? 14.583 -2.291 -39.116 1.00 78.06 177 LYS A C 1
ATOM 1382 O O . LYS A 1 177 ? 13.813 -3.240 -39.079 1.00 78.06 177 LYS A O 1
ATOM 1387 N N . ASP A 1 178 ? 15.761 -2.304 -39.735 1.00 76.69 178 ASP A N 1
ATOM 1388 C CA . ASP A 1 178 ? 16.328 -3.443 -40.446 1.00 76.69 178 ASP A CA 1
ATOM 1389 C C . ASP A 1 178 ? 17.743 -3.714 -39.920 1.00 76.69 178 ASP A C 1
ATOM 1391 O O . ASP A 1 178 ? 18.501 -2.781 -39.628 1.00 76.69 178 ASP A O 1
ATOM 1395 N N . LEU A 1 179 ? 18.121 -4.990 -39.795 1.00 75.38 179 LEU A N 1
ATOM 1396 C CA . LEU A 1 179 ? 19.471 -5.367 -39.370 1.00 75.38 179 LEU A CA 1
ATOM 1397 C C . LEU A 1 179 ? 20.485 -4.937 -40.447 1.00 75.38 179 LEU A C 1
ATOM 1399 O O . LEU A 1 179 ? 20.357 -5.353 -41.596 1.00 75.38 179 LEU A O 1
ATOM 1403 N N . PRO A 1 180 ? 21.505 -4.121 -40.118 1.00 71.94 180 PRO A N 1
ATOM 1404 C CA . PRO A 1 180 ? 22.342 -3.494 -41.135 1.00 71.94 180 PRO A CA 1
ATOM 1405 C C . PRO A 1 180 ? 23.252 -4.503 -41.840 1.00 71.94 180 PRO A C 1
ATOM 1407 O O . PRO A 1 180 ? 23.315 -4.482 -43.066 1.00 71.94 180 PRO A O 1
ATOM 1410 N N . ARG A 1 181 ? 23.947 -5.368 -41.081 1.00 75.31 181 ARG A N 1
ATOM 1411 C CA . ARG A 1 181 ? 24.787 -6.500 -41.528 1.00 75.31 181 ARG A CA 1
ATOM 1412 C C . ARG A 1 181 ? 25.036 -7.457 -40.358 1.00 75.31 181 ARG A C 1
ATOM 1414 O O . ARG A 1 181 ? 24.780 -7.105 -39.206 1.00 75.31 181 ARG A O 1
ATOM 1421 N N . LEU A 1 182 ? 25.579 -8.639 -40.654 1.00 77.25 182 LEU A N 1
ATOM 1422 C CA . LEU A 1 182 ? 26.194 -9.486 -39.632 1.00 77.25 182 LEU A CA 1
ATOM 1423 C C . LEU A 1 182 ? 27.299 -8.708 -38.892 1.00 77.25 182 LEU A C 1
ATOM 1425 O O . LEU A 1 182 ? 27.928 -7.824 -39.487 1.00 77.25 182 LEU A O 1
ATOM 1429 N N . PRO A 1 183 ? 27.548 -9.017 -37.608 1.00 76.75 183 PRO A N 1
ATOM 1430 C CA . PRO A 1 183 ? 28.709 -8.492 -36.904 1.00 76.75 183 PRO A CA 1
ATOM 1431 C C . PRO A 1 183 ? 29.991 -8.764 -37.707 1.00 76.75 183 PRO A C 1
ATOM 1433 O O . PRO A 1 183 ? 30.070 -9.803 -38.364 1.00 76.75 183 PRO A O 1
ATOM 1436 N N . PRO A 1 184 ? 30.989 -7.866 -37.660 1.00 80.25 184 PRO A N 1
ATOM 1437 C CA . PRO A 1 184 ? 32.279 -8.124 -38.286 1.00 80.25 184 PRO A CA 1
ATOM 1438 C C . PRO A 1 184 ? 32.917 -9.393 -37.712 1.00 80.25 184 PRO A C 1
ATOM 1440 O O . PRO A 1 184 ? 32.688 -9.735 -36.544 1.00 80.25 184 PRO A O 1
ATOM 1443 N N . ASP A 1 185 ? 33.734 -10.055 -38.531 1.00 78.94 185 ASP A N 1
ATOM 1444 C CA . ASP A 1 185 ? 34.509 -11.216 -38.104 1.00 78.94 185 ASP A CA 1
ATOM 1445 C C . ASP A 1 185 ? 35.328 -10.856 -36.861 1.00 78.94 185 ASP A C 1
ATOM 1447 O O . ASP A 1 185 ? 35.987 -9.814 -36.788 1.00 78.94 185 ASP A O 1
ATOM 1451 N N . ARG A 1 186 ? 35.229 -11.705 -35.839 1.00 82.31 186 ARG A N 1
ATOM 1452 C CA . ARG A 1 186 ? 35.978 -11.532 -34.595 1.00 82.31 186 ARG A CA 1
ATOM 1453 C C . ARG A 1 186 ? 37.375 -12.111 -34.790 1.00 82.31 186 ARG A C 1
ATOM 1455 O O . ARG A 1 186 ? 37.515 -13.172 -35.382 1.00 82.31 186 ARG A O 1
ATOM 1462 N N . GLU A 1 187 ? 38.390 -11.467 -34.215 1.00 84.81 187 GLU A N 1
ATOM 1463 C CA . GLU A 1 187 ? 39.780 -11.968 -34.226 1.00 84.81 187 GLU A CA 1
ATOM 1464 C C . GLU A 1 187 ? 39.934 -13.339 -33.541 1.00 84.81 187 GLU A C 1
ATOM 1466 O O . GLU A 1 187 ? 40.913 -14.045 -33.771 1.00 84.81 187 GLU A O 1
ATOM 1471 N N . ILE A 1 188 ? 38.966 -13.716 -32.699 1.00 83.06 188 ILE A N 1
ATOM 1472 C CA . ILE A 1 188 ? 38.921 -14.993 -31.990 1.00 83.06 188 ILE A CA 1
ATOM 1473 C C . ILE A 1 188 ? 37.715 -15.785 -32.495 1.00 83.06 188 ILE A C 1
ATOM 1475 O O . ILE A 1 188 ? 36.564 -15.442 -32.202 1.00 83.06 188 ILE A O 1
ATOM 1479 N N . GLU A 1 189 ? 37.987 -16.870 -33.213 1.00 75.06 189 GLU A N 1
ATOM 1480 C CA . GLU A 1 189 ? 36.998 -17.903 -33.500 1.00 75.06 189 GLU A CA 1
ATOM 1481 C C . GLU A 1 189 ? 36.875 -18.829 -32.287 1.00 75.06 189 GLU A C 1
ATOM 1483 O O . GLU A 1 189 ? 37.814 -19.530 -31.909 1.00 75.06 189 GLU A O 1
ATOM 1488 N N . PHE A 1 190 ? 35.703 -18.832 -31.654 1.00 76.69 190 PHE A N 1
ATOM 1489 C CA . PHE A 1 190 ? 35.390 -19.809 -30.618 1.00 76.69 190 PHE A CA 1
ATOM 1490 C C . PHE A 1 190 ? 34.983 -21.114 -31.297 1.00 76.69 190 PHE A C 1
ATOM 1492 O O . PHE A 1 190 ? 33.852 -21.255 -31.764 1.00 76.69 190 PHE A O 1
ATOM 1499 N N . VAL A 1 191 ? 35.913 -22.061 -31.367 1.00 77.56 191 VAL A N 1
ATOM 1500 C CA . VAL A 1 191 ? 35.614 -23.421 -31.815 1.00 77.56 191 VAL A CA 1
ATOM 1501 C C . VAL A 1 191 ? 34.973 -24.175 -30.654 1.00 77.56 191 VAL A C 1
ATOM 1503 O O . VAL A 1 191 ? 35.492 -24.181 -29.539 1.00 77.56 191 VAL A O 1
ATOM 1506 N N . ILE A 1 192 ? 33.831 -24.811 -30.911 1.00 77.25 192 ILE A N 1
ATOM 1507 C CA . ILE A 1 192 ? 33.263 -25.777 -29.971 1.00 77.25 192 ILE A CA 1
ATOM 1508 C C . ILE A 1 192 ? 34.079 -27.060 -30.123 1.00 77.25 192 ILE A C 1
ATOM 1510 O O . ILE A 1 192 ? 33.909 -27.791 -31.099 1.00 77.25 192 ILE A O 1
ATOM 1514 N N . GLU A 1 193 ? 34.982 -27.314 -29.179 1.00 80.12 193 GLU A N 1
ATOM 1515 C CA . GLU A 1 193 ? 35.680 -28.594 -29.093 1.00 80.12 193 GLU A CA 1
ATOM 1516 C C . GLU A 1 193 ? 34.665 -29.684 -28.739 1.00 80.12 193 GLU A C 1
ATOM 1518 O O . GLU A 1 193 ? 34.027 -29.661 -27.686 1.00 80.12 193 GLU A O 1
ATOM 1523 N N . VAL A 1 194 ? 34.473 -30.618 -29.666 1.00 79.44 194 VAL A N 1
ATOM 1524 C CA . VAL A 1 194 ? 33.678 -31.826 -29.450 1.00 79.44 194 VAL A CA 1
ATOM 1525 C C . VAL A 1 194 ? 34.621 -32.989 -29.196 1.00 79.44 194 VAL A C 1
ATOM 1527 O O . VAL A 1 194 ? 35.609 -33.159 -29.910 1.00 79.44 194 VAL A O 1
ATOM 1530 N N . GLU A 1 195 ? 34.299 -33.810 -28.198 1.00 84.12 195 GLU A N 1
ATOM 1531 C CA . GLU A 1 195 ? 35.021 -35.057 -27.963 1.00 84.12 195 GLU A CA 1
ATOM 1532 C C . GLU A 1 195 ? 34.940 -35.945 -29.219 1.00 84.12 195 GLU A C 1
ATOM 1534 O O . GLU A 1 195 ? 33.856 -36.044 -29.823 1.00 84.12 195 GLU A O 1
ATOM 1539 N N . PRO A 1 196 ? 36.045 -36.603 -29.618 1.00 81.19 196 PRO A N 1
ATOM 1540 C CA . PRO A 1 196 ? 36.038 -37.569 -30.710 1.00 81.19 196 PRO A CA 1
ATOM 1541 C C . PRO A 1 196 ? 34.888 -38.574 -30.545 1.00 81.19 196 PRO A C 1
ATOM 1543 O O . PRO A 1 196 ? 34.606 -39.029 -29.440 1.00 81.19 196 PRO A O 1
ATOM 1546 N N . ASP A 1 197 ? 34.200 -38.895 -31.643 1.00 81.12 197 ASP A N 1
ATOM 1547 C CA . ASP A 1 197 ? 33.053 -39.820 -31.692 1.00 81.12 197 ASP A CA 1
ATOM 1548 C C . ASP A 1 197 ? 31.744 -39.351 -31.015 1.00 81.12 197 ASP A C 1
ATOM 1550 O O . ASP A 1 197 ? 30.779 -40.121 -30.919 1.00 81.12 197 ASP A O 1
ATOM 1554 N N . THR A 1 198 ? 31.641 -38.077 -30.615 1.00 79.50 198 THR A N 1
ATOM 1555 C CA . THR A 1 198 ? 30.373 -37.505 -30.127 1.00 79.50 198 THR A CA 1
ATOM 1556 C C . THR A 1 198 ? 29.325 -37.461 -31.243 1.00 79.50 198 THR A C 1
ATOM 1558 O O . THR A 1 198 ? 29.466 -36.743 -32.233 1.00 79.50 198 THR A O 1
ATOM 1561 N N . LYS A 1 199 ? 28.233 -38.218 -31.079 1.00 79.69 199 LYS A N 1
ATOM 1562 C CA . LYS A 1 199 ? 27.100 -38.215 -32.017 1.00 79.69 199 LYS A CA 1
ATOM 1563 C C . LYS A 1 199 ? 26.192 -36.999 -31.773 1.00 79.69 199 LYS A C 1
ATOM 1565 O O . LYS A 1 199 ? 25.920 -36.690 -30.611 1.00 79.69 199 LYS A O 1
ATOM 1570 N N . PRO A 1 200 ? 25.654 -36.355 -32.825 1.00 76.19 200 PRO A N 1
ATOM 1571 C CA . PRO A 1 200 ? 24.667 -35.292 -32.670 1.00 76.19 200 PRO A CA 1
ATOM 1572 C C . PRO A 1 200 ? 23.420 -35.768 -31.919 1.00 76.19 200 PRO A C 1
ATOM 1574 O O . PRO A 1 200 ? 22.940 -36.888 -32.115 1.00 76.19 200 PRO A O 1
ATOM 1577 N N . ILE A 1 201 ? 22.855 -34.892 -31.089 1.00 77.44 201 ILE A N 1
ATOM 1578 C CA . ILE A 1 201 ? 21.594 -35.161 -30.400 1.00 77.44 201 ILE A CA 1
ATOM 1579 C C . ILE A 1 201 ? 20.444 -34.824 -31.356 1.00 77.44 201 ILE A C 1
ATOM 1581 O O . ILE A 1 201 ? 20.138 -33.658 -31.593 1.00 77.44 201 ILE A O 1
ATOM 1585 N N . SER A 1 202 ? 19.787 -35.851 -31.895 1.00 77.62 202 SER A N 1
ATOM 1586 C CA . SER A 1 202 ? 18.579 -35.694 -32.712 1.00 77.62 202 SER A CA 1
ATOM 1587 C C . SER A 1 202 ? 17.340 -35.615 -31.815 1.00 77.62 202 SER A C 1
ATOM 1589 O O . SER A 1 202 ? 16.814 -36.640 -31.379 1.00 77.62 202 SER A O 1
ATOM 1591 N N . ILE A 1 203 ? 16.858 -34.402 -31.549 1.00 81.50 203 ILE A N 1
ATOM 1592 C CA . ILE A 1 203 ? 15.614 -34.152 -30.805 1.00 81.50 203 ILE A CA 1
ATOM 1593 C C . ILE A 1 203 ? 14.473 -33.958 -31.817 1.00 81.50 203 ILE A C 1
ATOM 1595 O O . ILE A 1 203 ? 14.672 -33.254 -32.809 1.00 81.50 203 ILE A O 1
ATOM 1599 N N . PRO A 1 204 ? 13.282 -34.560 -31.620 1.00 79.25 204 PRO A N 1
ATOM 1600 C CA . PRO A 1 204 ? 12.152 -34.318 -32.510 1.00 79.25 204 PRO A CA 1
ATOM 1601 C C . PRO A 1 204 ? 11.816 -32.817 -32.558 1.00 79.25 204 PRO A C 1
ATOM 1603 O O . PRO A 1 204 ? 11.812 -32.170 -31.506 1.00 79.25 204 PRO A O 1
ATOM 1606 N N . PRO A 1 205 ? 11.497 -32.260 -33.743 1.00 78.94 205 PRO A N 1
ATOM 1607 C CA . PRO A 1 205 ? 11.117 -30.860 -33.865 1.00 78.94 205 PRO A CA 1
ATOM 1608 C C . PRO A 1 205 ? 9.964 -30.507 -32.926 1.00 78.94 205 PRO A C 1
ATOM 1610 O O . PRO A 1 205 ? 9.031 -31.298 -32.740 1.00 78.94 205 PRO A O 1
ATOM 1613 N N . CYS A 1 206 ? 10.011 -29.304 -32.354 1.00 82.38 206 CYS A N 1
ATOM 1614 C CA . CYS A 1 206 ? 8.902 -28.792 -31.562 1.00 82.38 206 CYS A CA 1
ATOM 1615 C C . CYS A 1 206 ? 7.623 -28.792 -32.413 1.00 82.38 206 CYS A C 1
ATOM 1617 O O . CYS A 1 206 ? 7.639 -28.389 -33.578 1.00 82.38 206 CYS A O 1
ATOM 1619 N N . ARG A 1 207 ? 6.509 -29.266 -31.844 1.00 86.25 207 ARG A N 1
ATOM 1620 C CA . ARG A 1 207 ? 5.222 -29.237 -32.544 1.00 86.25 207 ARG A CA 1
ATOM 1621 C C . ARG A 1 207 ? 4.750 -27.794 -32.643 1.00 86.25 207 ARG A C 1
ATOM 1623 O O . ARG A 1 207 ? 4.447 -27.183 -31.626 1.00 86.25 207 ARG A O 1
ATOM 1630 N N . MET A 1 208 ? 4.644 -27.309 -33.871 1.00 91.81 208 MET A N 1
ATOM 1631 C CA . MET A 1 208 ? 4.115 -25.992 -34.208 1.00 91.81 208 MET A CA 1
ATOM 1632 C C . MET A 1 208 ? 2.781 -26.143 -34.946 1.00 91.81 208 MET A C 1
ATOM 1634 O O . MET A 1 208 ? 2.573 -27.108 -35.690 1.00 91.81 208 MET A O 1
ATOM 1638 N N . ALA A 1 209 ? 1.864 -25.203 -34.737 1.00 93.81 209 ALA A N 1
ATOM 1639 C CA . ALA A 1 209 ? 0.623 -25.116 -35.495 1.00 93.81 209 ALA A CA 1
ATOM 1640 C C . ALA A 1 209 ? 0.904 -24.729 -36.966 1.00 93.81 209 ALA A C 1
ATOM 1642 O O . ALA A 1 209 ? 1.939 -24.131 -37.262 1.00 93.81 209 ALA A O 1
ATOM 1643 N N . PRO A 1 210 ? -0.014 -25.001 -37.917 1.00 93.56 210 PRO A N 1
ATOM 1644 C CA . PRO A 1 210 ? 0.203 -24.671 -39.331 1.00 93.56 210 PRO A CA 1
ATOM 1645 C C . PRO A 1 210 ? 0.520 -23.191 -39.599 1.00 93.56 210 PRO A C 1
ATOM 1647 O O . PRO A 1 210 ? 1.325 -22.891 -40.475 1.00 93.56 210 PRO A O 1
ATOM 1650 N N . ALA A 1 211 ? -0.079 -22.271 -38.835 1.00 92.75 211 ALA A N 1
ATOM 1651 C CA . ALA A 1 211 ? 0.197 -20.839 -38.953 1.00 92.75 211 ALA A CA 1
ATOM 1652 C C . ALA A 1 211 ? 1.628 -20.488 -38.509 1.00 92.75 211 ALA A C 1
ATOM 1654 O O . ALA A 1 211 ? 2.324 -19.767 -39.214 1.00 92.75 211 ALA A O 1
ATOM 1655 N N . GLU A 1 212 ? 2.087 -21.063 -37.394 1.00 91.88 212 GLU A N 1
ATOM 1656 C CA . GLU A 1 212 ? 3.446 -20.867 -36.873 1.00 91.88 212 GLU A CA 1
ATOM 1657 C C . GLU A 1 212 ? 4.499 -21.430 -37.836 1.00 91.88 212 GLU A C 1
ATOM 1659 O O . GLU A 1 212 ? 5.519 -20.795 -38.081 1.00 91.88 212 GLU A O 1
ATOM 1664 N N . LEU A 1 213 ? 4.234 -22.595 -38.443 1.00 92.75 213 LEU A N 1
ATOM 1665 C CA . LEU A 1 213 ? 5.125 -23.186 -39.448 1.00 92.75 213 LEU A CA 1
ATOM 1666 C C . LEU A 1 213 ? 5.241 -22.338 -40.716 1.00 92.75 213 LEU A C 1
ATOM 1668 O O . LEU A 1 213 ? 6.314 -22.293 -41.315 1.00 92.75 213 LEU A O 1
ATOM 1672 N N . ASN A 1 214 ? 4.147 -21.715 -41.155 1.00 93.19 214 ASN A N 1
ATOM 1673 C CA . ASN A 1 214 ? 4.175 -20.836 -42.320 1.00 93.19 214 ASN A CA 1
ATOM 1674 C C . ASN A 1 214 ? 4.973 -19.565 -42.025 1.00 93.19 214 ASN A C 1
ATOM 1676 O O . ASN A 1 214 ? 5.835 -19.211 -42.820 1.00 93.19 214 ASN A O 1
ATOM 1680 N N . GLU A 1 215 ? 4.744 -18.944 -40.867 1.00 95.00 215 GLU A N 1
ATOM 1681 C CA . GLU A 1 215 ? 5.498 -17.766 -40.431 1.00 95.00 215 GLU A CA 1
ATOM 1682 C C . GLU A 1 215 ? 6.997 -18.069 -40.306 1.00 95.00 215 GLU A C 1
ATOM 1684 O O . GLU A 1 215 ? 7.829 -17.352 -40.858 1.00 95.00 215 GLU A O 1
ATOM 1689 N N . LEU A 1 216 ? 7.351 -19.197 -39.681 1.00 93.88 216 LEU A N 1
ATOM 1690 C CA . LEU A 1 216 ? 8.742 -19.631 -39.557 1.00 93.88 216 LEU A CA 1
ATOM 1691 C C . LEU A 1 216 ? 9.419 -19.801 -40.924 1.00 93.88 216 LEU A C 1
ATOM 1693 O O . LEU A 1 216 ? 10.574 -19.417 -41.095 1.00 93.88 216 LEU A O 1
ATOM 1697 N N . LYS A 1 217 ? 8.720 -20.379 -41.908 1.00 92.81 217 LYS A N 1
ATOM 1698 C CA . LYS A 1 217 ? 9.261 -20.531 -43.267 1.00 92.81 217 LYS A CA 1
ATOM 1699 C C . LYS A 1 217 ? 9.504 -19.185 -43.938 1.00 92.81 217 LYS A C 1
ATOM 1701 O O . LYS A 1 217 ? 10.544 -19.032 -44.571 1.00 92.81 217 LYS A O 1
ATOM 1706 N N . THR A 1 218 ? 8.577 -18.240 -43.794 1.00 95.69 218 THR A N 1
ATOM 1707 C CA . THR A 1 218 ? 8.729 -16.882 -44.329 1.00 95.69 218 THR A CA 1
ATOM 1708 C C . THR A 1 218 ? 9.967 -16.212 -43.738 1.00 95.69 218 THR A C 1
ATOM 1710 O O . THR A 1 218 ? 10.839 -15.787 -44.488 1.00 95.69 218 THR A O 1
ATOM 1713 N N . GLN A 1 219 ? 10.116 -16.238 -42.410 1.00 93.50 219 GLN A N 1
ATOM 1714 C CA . GLN A 1 219 ? 11.268 -15.638 -41.728 1.00 93.50 219 GLN A CA 1
ATOM 1715 C C . GLN A 1 219 ? 12.596 -16.292 -42.128 1.00 93.50 219 GLN A C 1
ATOM 1717 O O . GLN A 1 219 ? 13.587 -15.604 -42.357 1.00 93.50 219 GLN A O 1
ATOM 1722 N N . LEU A 1 220 ? 12.637 -17.623 -42.252 1.00 93.69 220 LEU A N 1
ATOM 1723 C CA . LEU A 1 220 ? 13.842 -18.321 -42.709 1.00 93.69 220 LEU A CA 1
ATOM 1724 C C . LEU A 1 220 ? 14.221 -17.935 -44.142 1.00 93.69 220 LEU A C 1
ATOM 1726 O O . LEU A 1 220 ? 15.407 -17.773 -44.423 1.00 93.69 220 LEU A O 1
ATOM 1730 N N . GLN A 1 221 ? 13.239 -17.776 -45.034 1.00 94.12 221 GLN A N 1
ATOM 1731 C CA . GLN A 1 221 ? 13.492 -17.351 -46.408 1.00 94.12 221 GLN A CA 1
ATOM 1732 C C . GLN A 1 221 ? 14.030 -15.919 -46.453 1.00 94.12 221 GLN A C 1
ATOM 1734 O O . GLN A 1 221 ? 15.045 -15.680 -47.097 1.00 94.12 221 GLN A O 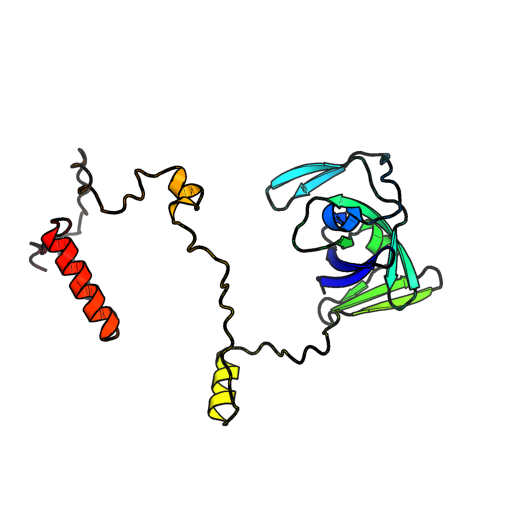1
ATOM 1739 N N . GLU A 1 222 ? 13.433 -14.996 -45.698 1.00 92.12 222 GLU A N 1
ATOM 1740 C CA . GLU A 1 222 ? 13.924 -13.617 -45.590 1.00 92.12 222 GLU A CA 1
ATOM 1741 C C . GLU A 1 222 ? 15.362 -13.558 -45.055 1.00 92.12 222 GLU A C 1
ATOM 1743 O O . GLU A 1 222 ? 16.199 -12.827 -45.582 1.00 92.12 222 GLU A O 1
ATOM 1748 N N . LEU A 1 223 ? 15.692 -14.356 -44.034 1.00 90.56 223 LEU A N 1
ATOM 1749 C CA . LEU A 1 223 ? 17.051 -14.420 -43.489 1.00 90.56 223 LEU A CA 1
ATOM 1750 C C . LEU A 1 223 ? 18.064 -15.018 -44.481 1.00 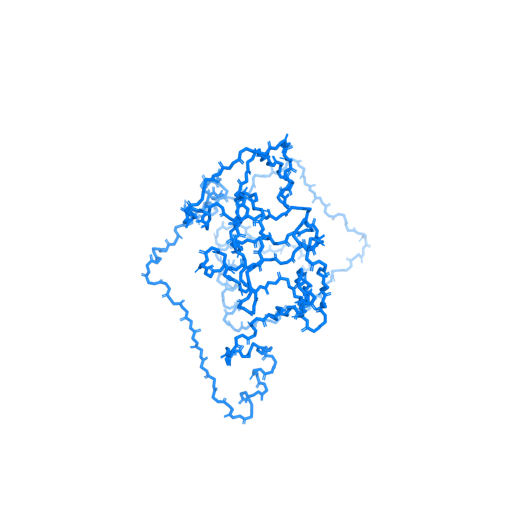90.56 223 LEU A C 1
ATOM 1752 O O . LEU A 1 223 ? 19.227 -14.604 -44.471 1.00 90.56 223 LEU A O 1
ATOM 1756 N N . LEU A 1 224 ? 17.646 -15.978 -45.315 1.00 90.88 224 LEU A N 1
ATOM 1757 C CA . LEU A 1 224 ? 18.468 -16.549 -46.390 1.00 90.88 224 LEU A CA 1
ATOM 1758 C C . LEU A 1 224 ? 18.702 -15.529 -47.508 1.00 90.88 224 LEU A C 1
ATOM 1760 O O . LEU A 1 224 ? 19.843 -15.342 -47.926 1.00 90.88 224 LEU A O 1
ATOM 1764 N N . ASP A 1 225 ? 17.646 -14.847 -47.950 1.00 90.12 225 ASP A N 1
ATOM 1765 C CA . ASP A 1 225 ? 17.702 -13.844 -49.018 1.00 90.12 225 ASP A CA 1
ATOM 1766 C C . ASP A 1 225 ? 18.560 -12.638 -48.605 1.00 90.12 225 ASP A C 1
ATOM 1768 O O . ASP A 1 225 ? 19.332 -12.108 -49.405 1.00 90.12 225 ASP A O 1
ATOM 1772 N N . ASN A 1 226 ? 18.499 -12.262 -47.324 1.00 85.81 226 ASN A N 1
ATOM 1773 C CA . ASN A 1 226 ? 19.340 -11.220 -46.735 1.00 85.81 226 ASN A CA 1
ATOM 1774 C C . ASN A 1 226 ? 20.775 -11.688 -46.413 1.00 85.81 226 ASN A C 1
ATOM 1776 O O . ASN A 1 226 ? 21.613 -10.875 -46.018 1.00 85.81 226 ASN A O 1
ATOM 1780 N N . GLY A 1 227 ? 21.080 -12.983 -46.554 1.00 86.81 227 GLY A N 1
ATOM 1781 C CA . GLY A 1 227 ? 22.409 -13.546 -46.303 1.00 86.81 227 GLY A CA 1
ATOM 1782 C C . GLY A 1 227 ? 22.826 -13.592 -44.828 1.00 86.81 227 GLY A C 1
ATOM 1783 O O . GLY A 1 227 ? 24.012 -13.747 -44.534 1.00 86.81 227 GLY A O 1
ATOM 1784 N N . PHE A 1 228 ? 21.881 -13.462 -43.891 1.00 85.00 228 PHE A N 1
ATOM 1785 C CA . PHE A 1 228 ? 22.155 -13.570 -42.452 1.00 85.00 228 PHE A CA 1
ATOM 1786 C C . PHE A 1 228 ? 22.361 -15.015 -42.002 1.00 85.00 228 PHE A C 1
ATOM 1788 O O . PHE A 1 228 ? 23.066 -15.270 -41.026 1.00 85.00 228 PHE A O 1
ATOM 1795 N N . ILE A 1 229 ? 21.752 -15.962 -42.714 1.00 89.06 229 ILE A N 1
ATOM 1796 C CA . ILE A 1 229 ? 21.938 -17.395 -42.500 1.00 89.06 229 ILE A CA 1
ATOM 1797 C C . ILE A 1 229 ? 22.288 -18.079 -43.819 1.00 89.06 229 ILE A C 1
ATOM 1799 O O . ILE A 1 229 ? 22.058 -17.552 -44.905 1.00 89.06 229 ILE A O 1
ATOM 1803 N N . ARG A 1 230 ? 22.833 -19.288 -43.717 1.00 88.94 230 ARG A N 1
ATOM 1804 C CA . ARG A 1 230 ? 23.094 -20.172 -44.853 1.00 88.94 230 ARG A CA 1
ATOM 1805 C C . ARG A 1 230 ? 22.776 -21.613 -44.466 1.00 88.94 230 ARG A C 1
ATOM 1807 O O . ARG A 1 230 ? 22.847 -21.935 -43.276 1.00 88.94 230 ARG A O 1
ATOM 1814 N N . PRO A 1 231 ? 22.466 -22.489 -45.433 1.00 87.06 231 PRO A N 1
ATOM 1815 C CA . PRO A 1 231 ? 22.392 -23.917 -45.174 1.00 87.06 231 PRO A CA 1
ATOM 1816 C C . PRO A 1 231 ? 23.679 -24.410 -44.510 1.00 87.06 231 PRO A C 1
ATOM 1818 O O . PRO A 1 231 ? 24.784 -24.001 -44.875 1.00 87.06 231 PRO A O 1
ATOM 1821 N N . SER A 1 232 ? 23.528 -25.276 -43.513 1.00 83.00 232 SER A N 1
ATOM 1822 C CA . SER A 1 232 ? 24.674 -25.884 -42.849 1.00 83.00 232 SER A CA 1
ATOM 1823 C C . SER A 1 232 ? 25.440 -26.773 -43.833 1.00 83.00 232 SER A C 1
ATOM 1825 O O . SER A 1 232 ? 24.836 -27.529 -44.589 1.00 83.00 232 SER A O 1
ATOM 1827 N N . HIS A 1 233 ? 26.772 -26.702 -43.800 1.00 75.69 233 HIS A N 1
ATOM 1828 C CA . HIS A 1 233 ? 27.663 -27.637 -44.502 1.00 75.69 233 HIS A CA 1
ATOM 1829 C C . HIS A 1 233 ? 28.058 -28.833 -43.622 1.00 75.69 233 HIS A C 1
ATOM 1831 O O . HIS A 1 233 ? 28.920 -29.628 -43.997 1.00 75.69 233 HIS A O 1
ATOM 1837 N N . SER A 1 234 ? 27.459 -28.933 -42.433 1.00 72.31 234 SER A N 1
ATOM 1838 C CA . SER A 1 234 ? 27.624 -30.074 -41.543 1.00 72.31 234 SER A CA 1
ATOM 1839 C C . SER A 1 234 ? 27.192 -31.362 -42.259 1.00 72.31 234 SER A C 1
ATOM 1841 O O . SER A 1 234 ? 26.147 -31.369 -42.909 1.00 72.31 234 SER A O 1
ATOM 1843 N N . PRO A 1 235 ? 27.953 -32.465 -42.131 1.00 60.84 235 PRO A N 1
ATOM 1844 C CA . PRO A 1 235 ? 27.530 -33.786 -42.603 1.00 60.84 235 PRO A CA 1
ATOM 1845 C C . PRO A 1 235 ? 26.365 -34.376 -41.779 1.00 60.84 235 PRO A C 1
ATOM 1847 O O . PRO A 1 235 ? 25.894 -35.469 -42.095 1.00 60.84 235 PRO A O 1
ATOM 1850 N N . TRP A 1 236 ? 25.931 -33.661 -40.733 1.00 56.75 236 TRP A N 1
ATOM 1851 C CA . TRP A 1 236 ? 24.795 -33.941 -39.853 1.00 56.75 236 TRP A CA 1
ATOM 1852 C C . TRP A 1 236 ? 23.702 -32.893 -40.008 1.00 56.75 236 TRP A C 1
ATOM 1854 O O . TRP A 1 236 ? 24.078 -31.692 -40.007 1.00 56.75 236 TRP A O 1
#